Protein AF-A0A534WMH0-F1 (afdb_monomer)

Sequence (202 aa):
MPDTVLVVDDEEQIRNTLRGVLADEGFEVIEAADGRQALDLLQRTPPRLAIVDVWMPEVDGIELVARMREQAPGVPIIVISGHGTIETAVRVIRLGAFDFLEKPFQLESLLQVVDRALGAAASNTQATAAALAEVRSAILPPPRLVPERTIGRSVVVNGQGLHSGVRTGLILQPLPPGSGIVFGNISSGETVPALVDHVDST

Structure (mmCIF, N/CA/C/O backbone):
data_AF-A0A534WMH0-F1
#
_entry.id   AF-A0A534WMH0-F1
#
loop_
_atom_site.group_PDB
_atom_site.id
_atom_site.type_symbol
_atom_site.label_atom_id
_atom_site.label_alt_id
_atom_site.label_comp_id
_atom_site.label_asym_id
_atom_site.label_entity_id
_atom_site.label_seq_id
_atom_site.pdbx_PDB_ins_code
_atom_site.Cartn_x
_atom_site.Cartn_y
_atom_site.Cartn_z
_atom_site.occupancy
_atom_site.B_iso_or_equiv
_atom_site.auth_seq_id
_atom_site.auth_comp_id
_atom_site.auth_asym_id
_atom_site.auth_atom_id
_atom_site.pdbx_PDB_model_num
ATOM 1 N N . MET A 1 1 ? -9.701 -2.562 17.956 1.00 40.50 1 MET A N 1
ATOM 2 C CA . MET A 1 1 ? -8.990 -3.600 17.183 1.00 40.50 1 MET A CA 1
ATOM 3 C C . MET A 1 1 ? -7.588 -3.076 16.971 1.00 40.50 1 MET A C 1
ATOM 5 O O . MET A 1 1 ? -7.491 -1.865 16.805 1.00 40.50 1 MET A O 1
ATOM 9 N N . PRO A 1 2 ? -6.544 -3.905 17.077 1.00 51.53 2 PRO A N 1
ATOM 10 C CA . PRO A 1 2 ? -5.201 -3.462 16.729 1.00 51.53 2 PRO A CA 1
ATOM 11 C C . PRO A 1 2 ? -5.199 -2.945 15.286 1.00 51.53 2 PRO A C 1
ATOM 13 O O . PRO A 1 2 ? -5.915 -3.473 14.430 1.00 51.53 2 PRO A O 1
ATOM 16 N N . ASP A 1 3 ? -4.462 -1.868 15.041 1.00 80.62 3 ASP A N 1
ATOM 17 C CA . ASP A 1 3 ? -4.344 -1.287 13.711 1.00 80.62 3 ASP A CA 1
ATOM 18 C C . ASP A 1 3 ? -3.392 -2.172 12.896 1.00 80.62 3 ASP A C 1
ATOM 20 O O . ASP A 1 3 ? -2.173 -2.073 13.000 1.00 80.62 3 ASP A O 1
ATOM 24 N N . THR A 1 4 ? -3.957 -3.124 12.149 1.00 91.38 4 THR A N 1
ATOM 25 C CA . THR A 1 4 ? -3.165 -4.089 11.379 1.00 91.38 4 THR A CA 1
ATOM 26 C C . THR A 1 4 ? -2.667 -3.478 10.067 1.00 91.38 4 THR A C 1
ATOM 28 O O . THR A 1 4 ? -3.464 -2.939 9.294 1.00 91.38 4 THR A O 1
ATOM 31 N N . VAL A 1 5 ? -1.373 -3.613 9.781 1.00 94.50 5 VAL A N 1
ATOM 32 C CA . VAL A 1 5 ? -0.721 -3.205 8.529 1.00 94.50 5 VAL A CA 1
ATOM 33 C C . VAL A 1 5 ? -0.233 -4.443 7.780 1.00 94.50 5 VAL A C 1
ATOM 35 O O . VAL A 1 5 ? 0.438 -5.299 8.351 1.00 94.50 5 VAL A O 1
ATOM 38 N N . LEU A 1 6 ? -0.567 -4.540 6.494 1.00 95.50 6 LEU A N 1
ATOM 39 C CA . LEU A 1 6 ? -0.050 -5.578 5.603 1.00 95.50 6 LEU A CA 1
ATOM 40 C C . LEU A 1 6 ? 1.230 -5.090 4.927 1.00 95.50 6 LEU A C 1
ATOM 42 O O . LEU A 1 6 ? 1.210 -4.047 4.283 1.00 95.50 6 LEU A O 1
ATOM 46 N N . VAL A 1 7 ? 2.318 -5.848 5.035 1.00 95.44 7 VAL A N 1
ATOM 47 C CA . VAL A 1 7 ? 3.586 -5.580 4.342 1.00 95.44 7 VAL A CA 1
ATOM 48 C C . VAL A 1 7 ? 3.831 -6.677 3.311 1.00 95.44 7 VAL A C 1
ATOM 50 O O . VAL A 1 7 ? 3.884 -7.853 3.667 1.00 95.44 7 VAL A O 1
ATOM 53 N N . VAL A 1 8 ? 3.981 -6.289 2.045 1.00 94.06 8 VAL A N 1
ATOM 54 C CA . VAL A 1 8 ? 4.212 -7.184 0.906 1.00 94.06 8 VAL A CA 1
ATOM 55 C C . VAL A 1 8 ? 5.540 -6.830 0.250 1.00 94.06 8 VAL A C 1
ATOM 57 O O . VAL A 1 8 ? 5.665 -5.762 -0.343 1.00 94.06 8 VAL A O 1
ATOM 60 N N . ASP A 1 9 ? 6.521 -7.712 0.373 1.00 91.06 9 ASP A N 1
ATOM 61 C CA . ASP A 1 9 ? 7.873 -7.550 -0.177 1.00 91.06 9 ASP A CA 1
ATOM 62 C C . ASP A 1 9 ? 8.494 -8.953 -0.253 1.00 91.06 9 ASP A C 1
ATOM 64 O O . ASP A 1 9 ? 8.265 -9.749 0.660 1.00 91.06 9 ASP A O 1
ATOM 68 N N . ASP A 1 10 ? 9.226 -9.313 -1.305 1.00 89.56 10 ASP A N 1
ATOM 69 C CA . ASP A 1 10 ? 9.836 -10.645 -1.416 1.00 89.56 10 ASP A CA 1
ATOM 70 C C . ASP A 1 10 ? 11.076 -10.793 -0.517 1.00 89.56 10 ASP A C 1
ATOM 72 O O . ASP A 1 10 ? 11.382 -11.895 -0.041 1.00 89.56 10 ASP A O 1
ATOM 76 N N . GLU A 1 11 ? 11.718 -9.683 -0.149 1.00 89.50 11 GLU A N 1
ATOM 77 C CA . GLU A 1 11 ? 12.892 -9.660 0.712 1.00 89.50 11 GLU A CA 1
ATOM 78 C C . GLU A 1 11 ? 12.514 -9.752 2.202 1.00 89.50 11 GLU A C 1
ATOM 80 O O . GLU A 1 11 ? 12.028 -8.812 2.836 1.00 89.50 11 GLU A O 1
ATOM 85 N N . GLU A 1 12 ? 12.828 -10.890 2.829 1.00 91.75 12 GLU A N 1
ATOM 86 C CA . GLU A 1 12 ? 12.573 -11.125 4.261 1.00 91.75 12 GLU A CA 1
ATOM 87 C C . GLU A 1 12 ? 13.207 -10.059 5.172 1.00 91.75 12 GLU A C 1
ATOM 89 O O . GLU A 1 12 ? 12.643 -9.687 6.204 1.00 91.75 12 GLU A O 1
ATOM 94 N N . GLN A 1 13 ? 14.377 -9.538 4.798 1.00 90.25 13 GLN A N 1
ATOM 95 C CA . GLN A 1 13 ? 15.063 -8.500 5.567 1.00 90.25 13 GLN A CA 1
ATOM 96 C C . GLN A 1 13 ? 14.268 -7.188 5.597 1.00 90.25 13 GLN A C 1
ATOM 98 O O . GLN A 1 13 ? 14.184 -6.546 6.650 1.00 90.25 13 GLN A O 1
ATOM 103 N N . ILE A 1 14 ? 13.649 -6.813 4.472 1.00 88.12 14 ILE A N 1
ATOM 104 C CA . ILE A 1 14 ? 12.818 -5.612 4.379 1.00 88.12 14 ILE A CA 1
ATOM 105 C C . ILE A 1 14 ? 11.551 -5.799 5.207 1.00 88.12 14 ILE A C 1
ATOM 107 O O . ILE A 1 14 ? 11.254 -4.947 6.049 1.00 88.12 14 ILE A O 1
ATOM 111 N N . ARG A 1 15 ? 10.863 -6.940 5.068 1.00 92.56 15 ARG A N 1
ATOM 112 C CA . ARG A 1 15 ? 9.670 -7.242 5.877 1.00 92.56 15 ARG A CA 1
ATOM 113 C C . ARG A 1 15 ? 9.956 -7.194 7.377 1.00 92.56 15 ARG A C 1
ATOM 115 O O . ARG A 1 15 ? 9.225 -6.534 8.109 1.00 92.56 15 ARG A O 1
ATOM 122 N N . ASN A 1 16 ? 11.063 -7.789 7.826 1.00 92.38 16 ASN A N 1
ATOM 123 C CA . ASN A 1 16 ? 11.471 -7.754 9.234 1.00 92.38 16 ASN A CA 1
ATOM 124 C C . ASN A 1 16 ? 11.774 -6.337 9.736 1.00 92.38 16 ASN A C 1
ATOM 126 O O . ASN A 1 16 ? 11.410 -5.994 10.862 1.00 92.38 16 ASN A O 1
ATOM 130 N N . THR A 1 17 ? 12.422 -5.514 8.910 1.00 90.69 17 THR A N 1
ATOM 131 C CA . THR A 1 17 ? 12.728 -4.118 9.253 1.00 90.69 17 THR A CA 1
ATOM 132 C C . THR A 1 17 ? 11.445 -3.305 9.398 1.00 90.69 17 THR A C 1
ATOM 134 O O . THR A 1 17 ? 11.241 -2.645 10.415 1.00 90.69 17 THR A O 1
ATOM 137 N N . LEU A 1 18 ? 10.550 -3.401 8.412 1.00 91.38 18 LEU A N 1
ATOM 138 C CA . LEU A 1 18 ? 9.260 -2.718 8.430 1.00 91.38 18 LEU A CA 1
ATOM 139 C C . LEU A 1 18 ? 8.389 -3.189 9.594 1.00 91.38 18 LEU A C 1
ATOM 141 O O . LEU A 1 18 ? 7.790 -2.359 10.274 1.00 91.38 18 LEU A O 1
ATOM 145 N N . ARG A 1 19 ? 8.372 -4.496 9.880 1.00 94.06 19 ARG A N 1
ATOM 146 C CA . ARG A 1 19 ? 7.675 -5.050 11.042 1.00 94.06 19 ARG A CA 1
ATOM 147 C C . ARG A 1 19 ? 8.184 -4.458 12.346 1.00 94.06 19 ARG A C 1
ATOM 149 O O . ARG A 1 19 ? 7.361 -4.064 13.162 1.00 94.06 19 ARG A O 1
ATOM 156 N N . GLY A 1 20 ? 9.502 -4.415 12.548 1.00 91.25 20 GLY A N 1
ATOM 157 C CA . GLY A 1 20 ? 10.093 -3.873 13.772 1.00 91.25 20 GLY A CA 1
ATOM 158 C C . GLY A 1 20 ? 9.647 -2.436 14.018 1.00 91.25 20 GLY A C 1
ATOM 159 O O . GLY A 1 20 ? 9.115 -2.126 15.076 1.00 91.25 20 GLY A O 1
ATOM 160 N N . VAL A 1 21 ? 9.753 -1.595 12.991 1.00 90.56 21 VAL A N 1
ATOM 161 C CA . VAL A 1 21 ? 9.416 -0.176 13.120 1.00 90.56 21 VAL A CA 1
ATOM 162 C C . VAL A 1 21 ? 7.923 0.041 13.330 1.00 90.56 21 VAL A C 1
ATOM 164 O O . VAL A 1 21 ? 7.523 0.808 14.197 1.00 90.56 21 VAL A O 1
ATOM 167 N N . LEU A 1 22 ? 7.080 -0.612 12.534 1.00 90.75 22 LEU A N 1
ATOM 168 C CA . LEU A 1 22 ? 5.635 -0.447 12.662 1.00 90.75 22 LEU A CA 1
ATOM 169 C C . LEU A 1 22 ? 5.134 -0.994 14.008 1.00 90.75 22 LEU A C 1
ATOM 171 O O . LEU A 1 22 ? 4.220 -0.420 14.595 1.00 90.75 22 LEU A O 1
ATOM 175 N N . ALA A 1 23 ? 5.748 -2.060 14.526 1.00 91.56 23 ALA A N 1
ATOM 176 C CA . ALA A 1 23 ? 5.436 -2.583 15.852 1.00 91.56 23 ALA A CA 1
ATOM 177 C C . ALA A 1 23 ? 5.842 -1.617 16.976 1.00 91.56 23 ALA A C 1
ATOM 179 O O . ALA A 1 23 ? 5.089 -1.483 17.942 1.00 91.56 23 ALA A O 1
ATOM 180 N N . ASP A 1 24 ? 6.974 -0.917 16.843 1.00 89.62 24 ASP A N 1
ATOM 181 C CA . ASP A 1 24 ? 7.395 0.124 17.794 1.00 89.62 24 ASP A CA 1
ATOM 182 C C . ASP A 1 24 ? 6.387 1.291 17.850 1.00 89.62 24 ASP A C 1
ATOM 184 O O . ASP A 1 24 ? 6.162 1.868 18.914 1.00 89.62 24 ASP A O 1
ATOM 188 N N . GLU A 1 25 ? 5.701 1.569 16.736 1.00 86.62 25 GLU A N 1
ATOM 189 C CA . GLU A 1 25 ? 4.601 2.545 16.637 1.00 86.62 25 GLU A CA 1
ATOM 190 C C . GLU A 1 25 ? 3.227 1.978 17.063 1.00 86.62 25 GLU A C 1
ATOM 192 O O . GLU A 1 25 ? 2.210 2.670 17.012 1.00 86.62 25 GLU A O 1
ATOM 197 N N . GLY A 1 26 ? 3.172 0.720 17.515 1.00 89.56 26 GLY A N 1
ATOM 198 C CA . GLY A 1 26 ? 1.963 0.080 18.043 1.00 89.56 26 GLY A CA 1
ATOM 199 C C . GLY A 1 26 ? 1.064 -0.595 17.001 1.00 89.56 26 GLY A C 1
ATOM 200 O O . GLY A 1 26 ? -0.053 -0.999 17.341 1.00 89.56 26 GLY A O 1
ATOM 201 N N . PHE A 1 27 ? 1.526 -0.749 15.758 1.00 91.06 27 PHE A N 1
ATOM 202 C CA . PHE A 1 27 ? 0.807 -1.492 14.723 1.00 91.06 27 PHE A CA 1
ATOM 203 C C . PHE A 1 27 ? 1.053 -3.000 14.835 1.00 91.06 27 PHE A C 1
ATOM 205 O O . PHE A 1 27 ? 2.155 -3.461 15.130 1.00 91.06 27 PHE A O 1
ATOM 212 N N . GLU A 1 28 ? 0.032 -3.792 14.514 1.00 93.50 28 GLU A N 1
ATOM 213 C CA . GLU A 1 28 ? 0.231 -5.219 14.252 1.00 93.50 28 GLU A CA 1
ATOM 214 C C . GLU A 1 28 ? 0.586 -5.414 12.781 1.00 93.50 28 GLU A C 1
ATOM 216 O O . GLU A 1 28 ? -0.120 -4.926 11.903 1.00 93.50 28 GLU A O 1
ATOM 221 N N . VAL A 1 29 ? 1.657 -6.147 12.486 1.00 93.88 29 VAL A N 1
ATOM 222 C CA . VAL A 1 29 ? 2.089 -6.361 11.100 1.00 93.88 29 VAL A CA 1
ATOM 223 C C . VAL A 1 29 ? 1.798 -7.784 10.663 1.00 93.88 29 VAL A C 1
ATOM 225 O O . VAL A 1 29 ? 2.221 -8.745 11.305 1.00 93.88 29 VAL A O 1
ATOM 228 N N . ILE A 1 30 ? 1.095 -7.903 9.541 1.00 95.25 30 ILE A N 1
ATOM 229 C CA . ILE A 1 30 ? 0.972 -9.149 8.788 1.00 95.25 30 ILE A CA 1
ATOM 230 C C . ILE A 1 30 ? 1.865 -9.057 7.553 1.00 95.25 30 ILE A C 1
ATOM 232 O O . ILE A 1 30 ? 1.893 -8.042 6.861 1.00 95.25 30 ILE A O 1
ATOM 236 N N . GLU A 1 31 ? 2.622 -10.114 7.293 1.00 95.50 31 GLU A N 1
ATOM 237 C CA . GLU A 1 31 ? 3.628 -10.146 6.234 1.00 95.50 31 GLU A CA 1
ATOM 238 C C . GLU A 1 31 ? 3.186 -11.065 5.093 1.00 95.50 31 GLU A C 1
ATOM 240 O O . GLU A 1 31 ? 2.659 -12.156 5.331 1.00 95.50 31 GLU A O 1
ATOM 245 N N . ALA A 1 32 ? 3.450 -10.642 3.860 1.00 93.31 32 ALA A N 1
ATOM 246 C CA . ALA A 1 32 ? 3.322 -11.456 2.664 1.00 93.31 32 ALA A CA 1
ATOM 247 C C . ALA A 1 32 ? 4.626 -11.421 1.859 1.00 93.31 32 ALA A C 1
ATOM 249 O O . ALA A 1 32 ? 5.164 -10.349 1.596 1.00 93.31 32 ALA A O 1
ATOM 250 N N . ALA A 1 33 ? 5.120 -12.589 1.456 1.00 91.38 33 ALA A N 1
ATOM 251 C CA . ALA A 1 33 ? 6.304 -12.718 0.608 1.00 91.38 33 ALA A 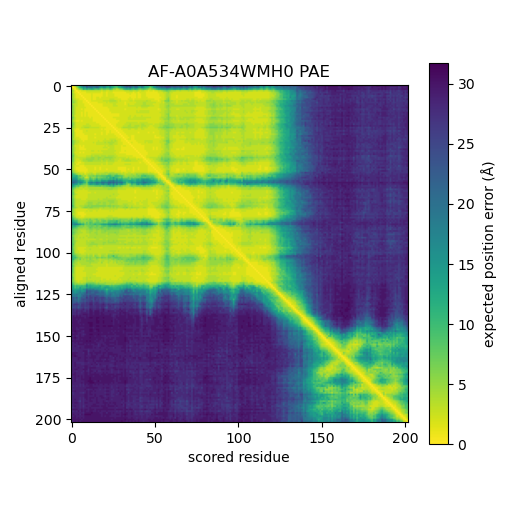CA 1
ATOM 252 C C . ALA A 1 33 ? 5.984 -12.581 -0.890 1.00 91.38 33 ALA A C 1
ATOM 254 O O . ALA A 1 33 ? 6.890 -12.432 -1.702 1.00 91.38 33 ALA A O 1
ATOM 255 N N . ASP A 1 34 ? 4.704 -12.654 -1.260 1.00 88.44 34 ASP A N 1
ATOM 256 C CA . ASP A 1 34 ? 4.253 -12.550 -2.641 1.00 88.44 34 ASP A CA 1
ATOM 257 C C . ASP A 1 34 ? 2.814 -12.015 -2.734 1.00 88.44 34 ASP A C 1
ATOM 259 O O . ASP A 1 34 ? 2.066 -11.933 -1.751 1.00 88.44 34 ASP A O 1
ATOM 263 N N . GLY A 1 35 ? 2.400 -11.661 -3.953 1.00 88.25 35 GLY A N 1
ATOM 264 C CA . GLY A 1 35 ? 1.073 -11.103 -4.198 1.00 88.25 35 GLY A CA 1
ATOM 265 C C . GLY A 1 35 ? -0.092 -12.075 -3.985 1.00 88.25 35 GLY A C 1
ATOM 266 O O . GLY A 1 35 ? -1.202 -11.624 -3.709 1.00 88.25 35 GLY A O 1
ATOM 267 N N . ARG A 1 36 ? 0.111 -13.396 -4.077 1.00 88.38 36 ARG A N 1
ATOM 268 C CA . ARG A 1 36 ? -0.958 -14.372 -3.792 1.00 88.38 36 ARG A CA 1
ATOM 269 C C . ARG A 1 36 ? -1.229 -14.422 -2.298 1.00 88.38 36 ARG A C 1
ATOM 271 O O . ARG A 1 36 ? -2.380 -14.287 -1.889 1.00 88.38 36 ARG A O 1
ATOM 278 N N . GLN A 1 37 ? -0.171 -14.527 -1.497 1.00 91.44 37 GLN A N 1
ATOM 279 C CA . GLN A 1 37 ? -0.268 -14.464 -0.045 1.00 91.44 37 GLN A CA 1
ATOM 280 C C . GLN A 1 37 ? -0.878 -13.131 0.406 1.00 91.44 37 GLN A C 1
ATOM 282 O O . GLN A 1 37 ? -1.725 -13.122 1.297 1.00 91.44 37 GLN A O 1
ATOM 287 N N . ALA A 1 38 ? -0.516 -12.019 -0.243 1.00 92.12 38 ALA A N 1
ATOM 288 C CA . ALA A 1 38 ? -1.093 -10.709 0.048 1.00 92.12 38 ALA A CA 1
ATOM 289 C C . ALA A 1 38 ? -2.612 -10.666 -0.180 1.00 92.12 38 ALA A C 1
ATOM 291 O O . ALA A 1 38 ? -3.341 -10.185 0.686 1.00 92.12 38 ALA A O 1
ATOM 292 N N . LEU A 1 39 ? -3.105 -11.190 -1.308 1.00 90.75 39 LEU A N 1
ATOM 293 C CA . LEU A 1 39 ? -4.542 -11.232 -1.611 1.00 90.75 39 LEU A CA 1
ATOM 294 C C . LEU A 1 39 ? -5.308 -12.165 -0.660 1.00 90.75 39 LEU A C 1
ATOM 296 O O . LEU A 1 39 ? -6.403 -11.822 -0.214 1.00 90.75 39 LEU A O 1
ATOM 300 N N . ASP A 1 40 ? -4.725 -13.309 -0.298 1.00 91.31 40 ASP A N 1
ATOM 301 C CA . ASP A 1 40 ? -5.325 -14.228 0.674 1.00 91.31 40 ASP A CA 1
ATOM 302 C C . ASP A 1 40 ? -5.432 -13.588 2.068 1.00 91.31 40 ASP A C 1
ATOM 304 O O . ASP A 1 40 ? -6.464 -13.702 2.738 1.00 91.31 40 ASP A O 1
ATOM 308 N N . LEU A 1 41 ? -4.378 -12.892 2.509 1.00 91.94 41 LEU A N 1
ATOM 309 C CA . LEU A 1 41 ? -4.360 -12.173 3.783 1.00 91.94 41 LEU A CA 1
ATOM 310 C C . LEU A 1 41 ? -5.324 -10.987 3.781 1.00 91.94 41 LEU A C 1
ATOM 312 O O . LEU A 1 41 ? -6.044 -10.810 4.761 1.00 91.94 41 LEU A O 1
ATOM 316 N N . LEU A 1 42 ? -5.404 -10.240 2.677 1.00 89.50 42 LEU A N 1
ATOM 317 C CA . LEU A 1 42 ? -6.332 -9.121 2.506 1.00 89.50 42 LEU A CA 1
ATOM 318 C C . LEU A 1 42 ? -7.792 -9.538 2.754 1.00 89.50 42 LEU A C 1
ATOM 320 O O . LEU A 1 42 ? -8.557 -8.774 3.340 1.00 89.50 42 LEU A O 1
ATOM 324 N N . GLN A 1 43 ? -8.176 -10.750 2.339 1.00 87.12 43 GLN A N 1
ATOM 325 C CA . GLN A 1 43 ? -9.533 -11.275 2.533 1.00 87.12 43 GLN A CA 1
ATOM 326 C C . GLN A 1 43 ? -9.765 -11.855 3.931 1.00 87.12 43 GLN A C 1
ATOM 328 O O . GLN A 1 43 ? -10.846 -11.693 4.497 1.00 87.12 43 GLN A O 1
ATOM 333 N N . ARG A 1 44 ? -8.776 -12.566 4.483 1.00 88.38 44 ARG A N 1
ATOM 334 C CA . ARG A 1 44 ? -8.901 -13.240 5.788 1.00 88.38 44 ARG A CA 1
ATOM 335 C C . ARG A 1 44 ? -8.817 -12.266 6.956 1.00 88.38 44 ARG A C 1
ATOM 337 O O . ARG A 1 44 ? -9.550 -12.417 7.931 1.00 88.38 44 ARG A O 1
ATOM 344 N N . THR A 1 45 ? -7.927 -11.289 6.837 1.00 86.94 45 THR A N 1
ATOM 345 C CA . THR A 1 45 ? -7.597 -10.318 7.875 1.00 86.94 45 THR A CA 1
ATOM 346 C C . THR A 1 45 ? -7.493 -8.941 7.216 1.00 86.94 45 THR A C 1
ATOM 348 O O . THR A 1 45 ? -6.388 -8.520 6.876 1.00 86.94 45 THR A O 1
ATOM 351 N N . PRO A 1 46 ? -8.623 -8.242 6.992 1.00 85.75 46 PRO A N 1
ATOM 352 C CA . PRO A 1 46 ? -8.623 -6.961 6.293 1.00 85.75 46 PRO A CA 1
ATOM 353 C C . PRO A 1 46 ? -7.780 -5.934 7.070 1.00 85.75 46 PRO A C 1
ATOM 355 O O . PRO A 1 46 ? -8.167 -5.545 8.177 1.00 85.75 46 PRO A O 1
ATOM 358 N N . PRO A 1 47 ? -6.628 -5.501 6.525 1.00 91.50 47 PRO A N 1
ATOM 359 C CA . PRO A 1 47 ? -5.742 -4.562 7.184 1.00 91.50 47 PRO A CA 1
ATOM 360 C C . PRO A 1 47 ? -6.291 -3.140 7.055 1.00 91.50 47 PRO A C 1
ATOM 362 O O . PRO A 1 47 ? -7.123 -2.835 6.198 1.00 91.50 47 PRO A O 1
ATOM 365 N N . ARG A 1 48 ? -5.783 -2.230 7.882 1.00 91.75 48 ARG A N 1
ATOM 366 C CA . ARG A 1 48 ? -6.080 -0.797 7.774 1.00 91.75 48 ARG A CA 1
ATOM 367 C C . ARG A 1 48 ? -5.262 -0.090 6.710 1.00 91.75 48 ARG A C 1
ATOM 369 O O . ARG A 1 48 ? -5.646 0.995 6.288 1.00 91.75 48 ARG A O 1
ATOM 376 N N . LEU A 1 49 ? -4.136 -0.678 6.329 1.00 93.62 49 LEU A N 1
ATOM 377 C CA . LEU A 1 49 ? -3.217 -0.153 5.337 1.00 93.62 49 LEU A CA 1
ATOM 378 C C . LEU A 1 49 ? -2.385 -1.300 4.763 1.00 93.62 49 LEU A C 1
ATOM 380 O O . LEU A 1 49 ? -2.056 -2.245 5.480 1.00 93.62 49 LEU A O 1
ATOM 384 N N . ALA A 1 50 ? -2.035 -1.201 3.485 1.00 94.56 50 ALA A N 1
ATOM 385 C CA . ALA A 1 50 ? -1.078 -2.093 2.849 1.00 94.56 50 ALA A CA 1
ATOM 386 C C . ALA A 1 50 ? 0.149 -1.320 2.358 1.00 94.56 50 ALA A C 1
ATOM 388 O O . ALA A 1 50 ? 0.015 -0.238 1.791 1.00 94.56 50 ALA A O 1
ATOM 389 N N . ILE A 1 51 ? 1.328 -1.898 2.552 1.00 94.62 51 ILE A N 1
ATOM 390 C CA . ILE A 1 51 ? 2.609 -1.457 2.008 1.00 94.62 51 ILE A CA 1
ATOM 391 C C . ILE A 1 51 ? 3.056 -2.527 1.017 1.00 94.62 51 ILE A C 1
ATOM 393 O O . ILE A 1 51 ? 3.148 -3.693 1.393 1.00 94.62 51 ILE A O 1
ATOM 397 N N . VAL A 1 52 ? 3.294 -2.152 -0.237 1.00 93.31 52 VAL A N 1
ATOM 398 C CA . VAL A 1 52 ? 3.532 -3.101 -1.336 1.00 93.31 52 VAL A CA 1
ATOM 399 C C . VAL A 1 52 ? 4.787 -2.729 -2.115 1.00 93.31 52 VAL A C 1
ATOM 401 O O . VAL A 1 52 ? 4.877 -1.601 -2.598 1.00 93.31 52 VAL A O 1
ATOM 404 N N . ASP A 1 53 ? 5.718 -3.669 -2.294 1.00 90.19 53 ASP A N 1
ATOM 405 C CA . ASP A 1 53 ? 6.811 -3.517 -3.260 1.00 90.19 53 ASP A CA 1
ATOM 406 C C . ASP A 1 53 ? 6.311 -3.691 -4.707 1.00 90.19 53 ASP A C 1
ATOM 408 O O . ASP A 1 53 ? 5.504 -4.572 -5.014 1.00 90.19 53 ASP A O 1
ATOM 412 N N . VAL A 1 54 ? 6.787 -2.843 -5.618 1.00 80.06 54 VAL A N 1
ATOM 413 C CA . VAL A 1 54 ? 6.558 -2.985 -7.064 1.00 80.06 54 VAL A CA 1
ATOM 414 C C . VAL A 1 54 ? 7.398 -4.105 -7.664 1.00 80.06 54 VAL A C 1
ATOM 416 O O . VAL A 1 54 ? 6.946 -4.779 -8.591 1.00 80.06 54 VAL A O 1
ATOM 419 N N . TRP A 1 55 ? 8.629 -4.269 -7.185 1.00 75.81 55 TRP A N 1
ATOM 420 C CA . TRP A 1 55 ? 9.618 -5.144 -7.801 1.00 75.81 55 TRP A CA 1
ATOM 421 C C . TRP A 1 55 ? 9.669 -6.487 -7.077 1.00 75.81 55 TRP A C 1
ATOM 423 O O . TRP A 1 55 ? 10.510 -6.694 -6.219 1.00 75.81 55 TRP A O 1
ATOM 433 N N . MET A 1 56 ? 8.780 -7.409 -7.457 1.00 76.56 56 MET A N 1
ATOM 434 C CA . MET A 1 56 ? 8.801 -8.796 -6.984 1.00 76.56 56 MET A CA 1
ATOM 435 C C . MET A 1 56 ? 8.993 -9.769 -8.165 1.00 76.56 56 MET A C 1
ATOM 437 O O . MET A 1 56 ? 8.394 -9.572 -9.226 1.00 76.56 56 MET A O 1
ATOM 441 N N . PRO A 1 57 ? 9.782 -10.848 -8.011 1.00 57.09 57 PRO A N 1
ATOM 442 C CA . PRO A 1 57 ? 10.188 -11.739 -9.105 1.00 57.09 57 PRO A CA 1
ATOM 443 C C . PRO A 1 57 ? 9.064 -12.602 -9.716 1.00 57.09 57 PRO A C 1
ATOM 445 O O . PRO A 1 57 ? 9.294 -13.250 -10.736 1.00 57.09 57 PRO A O 1
ATOM 448 N N . GLU A 1 58 ? 7.849 -12.599 -9.154 1.00 53.62 58 GLU A N 1
ATOM 449 C CA . GLU A 1 58 ? 6.734 -13.451 -9.615 1.00 53.62 58 GLU A CA 1
ATOM 450 C C . GLU A 1 58 ? 5.401 -12.722 -9.856 1.00 53.62 58 GLU A C 1
ATOM 452 O O . GLU A 1 58 ? 4.545 -13.229 -10.586 1.00 53.62 58 GLU A O 1
ATOM 457 N N . VAL A 1 59 ? 5.201 -11.543 -9.261 1.00 58.78 59 VAL A N 1
ATOM 458 C CA . VAL A 1 59 ? 3.961 -10.762 -9.370 1.00 58.78 59 VAL A CA 1
ATOM 459 C C . VAL A 1 59 ? 4.328 -9.315 -9.659 1.00 58.78 59 VAL A C 1
ATOM 461 O O . VAL A 1 59 ? 5.074 -8.712 -8.895 1.00 58.78 59 VAL A O 1
ATOM 464 N N . ASP A 1 60 ? 3.774 -8.746 -10.733 1.00 74.44 60 ASP A N 1
ATOM 465 C CA . ASP A 1 60 ? 3.881 -7.308 -10.985 1.00 74.44 60 ASP A CA 1
ATOM 466 C C . ASP A 1 60 ? 3.154 -6.583 -9.841 1.00 74.44 60 ASP A C 1
ATOM 468 O O . ASP A 1 60 ? 1.924 -6.645 -9.742 1.00 74.44 60 ASP A O 1
ATOM 472 N N . GLY A 1 61 ? 3.897 -5.919 -8.947 1.00 75.25 61 GLY A N 1
ATOM 473 C CA . GLY A 1 61 ? 3.312 -5.204 -7.809 1.00 75.25 61 GLY A CA 1
ATOM 474 C C . GLY A 1 61 ? 2.288 -4.150 -8.248 1.00 75.25 61 GLY A C 1
ATOM 475 O O . GLY A 1 61 ? 1.361 -3.830 -7.508 1.00 75.25 61 GLY A O 1
ATOM 476 N N . ILE A 1 62 ? 2.362 -3.688 -9.499 1.00 81.38 62 ILE A N 1
ATOM 477 C CA . ILE A 1 62 ? 1.368 -2.799 -10.106 1.00 81.38 62 ILE A CA 1
ATOM 478 C C . ILE A 1 62 ? 0.034 -3.524 -10.349 1.00 81.38 62 ILE A C 1
ATOM 480 O O . ILE A 1 62 ? -1.035 -2.963 -10.098 1.00 81.38 62 ILE A O 1
ATOM 484 N N . GLU A 1 63 ? 0.071 -4.773 -10.818 1.00 85.75 63 GLU A N 1
ATOM 485 C CA . GLU A 1 63 ? -1.127 -5.606 -10.969 1.00 85.75 63 GLU A CA 1
ATOM 486 C C . GLU A 1 63 ? -1.727 -5.959 -9.604 1.00 85.75 63 GLU A C 1
ATOM 488 O O . GLU A 1 63 ? -2.951 -5.950 -9.440 1.00 85.75 63 GLU A O 1
ATOM 493 N N . LEU A 1 64 ? -0.877 -6.209 -8.604 1.00 89.12 64 LEU A N 1
ATOM 494 C CA . LEU A 1 64 ? -1.323 -6.439 -7.235 1.00 89.12 64 LEU A CA 1
ATOM 495 C C . LEU A 1 64 ? -2.113 -5.237 -6.700 1.00 89.12 64 LEU A C 1
ATOM 497 O O . LEU A 1 64 ? -3.222 -5.429 -6.207 1.00 89.12 64 LEU A O 1
ATOM 501 N N . VAL A 1 65 ? -1.611 -4.008 -6.871 1.00 89.62 65 VAL A N 1
ATOM 502 C CA . VAL A 1 65 ? -2.328 -2.782 -6.468 1.00 89.62 65 VAL A CA 1
ATOM 503 C C . VAL A 1 65 ? -3.718 -2.715 -7.106 1.00 89.62 65 VAL A C 1
ATOM 505 O O . VAL A 1 65 ? -4.694 -2.452 -6.404 1.00 89.62 65 VAL A O 1
ATOM 508 N N . ALA A 1 66 ? -3.834 -3.003 -8.407 1.00 88.62 66 ALA A N 1
ATOM 509 C CA . ALA A 1 66 ? -5.124 -3.000 -9.101 1.00 88.62 66 ALA A CA 1
ATOM 510 C C . ALA A 1 66 ? -6.109 -4.016 -8.492 1.00 88.62 66 ALA A C 1
ATOM 512 O O . ALA A 1 66 ? -7.242 -3.667 -8.162 1.00 88.62 66 ALA A O 1
ATOM 513 N N . ARG A 1 67 ? -5.659 -5.254 -8.252 1.00 89.44 67 ARG A N 1
ATOM 514 C CA . ARG A 1 67 ? -6.493 -6.306 -7.642 1.00 89.44 67 ARG A CA 1
ATOM 515 C C . ARG A 1 67 ? -6.880 -5.987 -6.199 1.00 89.44 67 ARG A C 1
ATOM 517 O O . ARG A 1 67 ? -8.025 -6.200 -5.809 1.00 89.44 67 ARG A O 1
ATOM 524 N N . MET A 1 68 ? -5.950 -5.461 -5.402 1.00 89.94 68 MET A N 1
ATOM 525 C CA . MET A 1 68 ? -6.231 -5.039 -4.027 1.00 89.94 68 MET A CA 1
ATOM 526 C C . MET A 1 68 ? -7.249 -3.897 -4.001 1.00 89.94 68 MET A C 1
ATOM 528 O O . MET A 1 68 ? -8.134 -3.889 -3.149 1.00 89.94 68 MET A O 1
ATOM 532 N N . ARG A 1 69 ? -7.181 -2.969 -4.966 1.00 87.00 69 ARG A N 1
ATOM 533 C CA . ARG A 1 69 ? -8.140 -1.867 -5.093 1.00 87.00 69 ARG A CA 1
ATOM 534 C C . ARG A 1 69 ? -9.552 -2.349 -5.420 1.00 87.00 69 ARG A C 1
ATOM 536 O O . ARG A 1 69 ? -10.510 -1.797 -4.885 1.00 87.00 69 ARG A O 1
ATOM 543 N N . GLU A 1 70 ? -9.682 -3.368 -6.265 1.00 86.69 70 GLU A N 1
ATOM 544 C CA . GLU A 1 70 ? -10.969 -3.996 -6.587 1.00 86.69 70 GLU A CA 1
ATOM 545 C C . GLU A 1 70 ? -11.557 -4.758 -5.391 1.00 86.69 70 GLU A C 1
ATOM 547 O O . GLU A 1 70 ? -12.753 -4.653 -5.121 1.00 86.69 70 GLU A O 1
ATOM 552 N N . GLN A 1 71 ? -10.727 -5.502 -4.652 1.00 85.69 71 GLN A N 1
ATOM 553 C CA . GLN A 1 71 ? -11.180 -6.333 -3.528 1.00 85.69 71 GLN A CA 1
ATOM 554 C C . GLN A 1 71 ? -11.428 -5.534 -2.242 1.00 85.69 71 GLN A C 1
ATOM 556 O O . GLN A 1 71 ? -12.317 -5.879 -1.464 1.00 85.69 71 GLN A O 1
ATOM 561 N N . ALA A 1 72 ? -10.655 -4.473 -2.010 1.00 84.62 72 ALA A N 1
ATOM 562 C CA . ALA A 1 72 ? -10.675 -3.691 -0.780 1.00 84.62 72 ALA A CA 1
ATOM 563 C C . ALA A 1 72 ? -10.513 -2.179 -1.062 1.00 84.62 72 ALA A C 1
ATOM 565 O O . ALA A 1 72 ? -9.521 -1.567 -0.661 1.00 84.62 72 ALA A O 1
ATOM 566 N N . PRO A 1 73 ? -11.501 -1.519 -1.699 1.00 82.38 73 PRO A N 1
ATOM 567 C CA . PRO A 1 73 ? -11.402 -0.108 -2.102 1.00 82.38 73 PRO A CA 1
ATOM 568 C C . PRO A 1 73 ? -11.258 0.880 -0.929 1.00 82.38 73 PRO A C 1
ATOM 570 O O . PRO A 1 73 ? -10.854 2.028 -1.129 1.00 82.38 73 PRO A O 1
ATOM 573 N N . GLY A 1 74 ? -11.591 0.454 0.292 1.00 82.44 74 GLY A N 1
ATOM 574 C CA . GLY A 1 74 ? -11.423 1.245 1.512 1.00 82.44 74 GLY A CA 1
ATOM 575 C C . GLY A 1 74 ? -10.023 1.182 2.128 1.00 82.44 74 GLY A C 1
ATOM 576 O O . GLY A 1 74 ? -9.729 1.991 3.003 1.00 82.44 74 GLY A O 1
ATOM 577 N N . VAL A 1 75 ? -9.165 0.254 1.689 1.00 88.69 75 VAL A N 1
ATOM 578 C CA . VAL A 1 75 ? -7.816 0.083 2.242 1.00 88.69 75 VAL A CA 1
ATOM 579 C C . VAL A 1 75 ? -6.838 0.973 1.465 1.00 88.69 75 VAL A C 1
ATOM 581 O O . VAL A 1 75 ? -6.694 0.796 0.253 1.00 88.69 75 VAL A O 1
ATOM 584 N N . PRO A 1 76 ? -6.175 1.951 2.108 1.00 90.69 76 PRO A N 1
ATOM 585 C CA . PRO A 1 76 ? -5.104 2.710 1.479 1.00 90.69 76 PRO A CA 1
ATOM 586 C C . PRO A 1 76 ? -3.893 1.811 1.202 1.00 90.69 76 PRO A C 1
ATOM 588 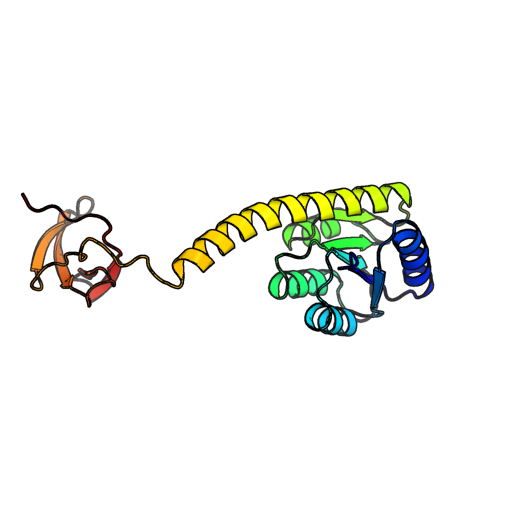O O . PRO A 1 76 ? -3.500 0.995 2.039 1.00 90.69 76 PRO A O 1
ATOM 591 N N . ILE A 1 77 ? -3.293 1.986 0.024 1.00 93.19 77 ILE A N 1
ATOM 592 C CA . ILE A 1 77 ? -2.138 1.207 -0.435 1.00 93.19 77 ILE A CA 1
ATOM 593 C C . ILE A 1 77 ? -0.963 2.161 -0.646 1.00 93.19 77 ILE A C 1
ATOM 595 O O . ILE A 1 77 ? -1.044 3.053 -1.487 1.00 93.19 77 ILE A O 1
ATOM 599 N N . ILE A 1 78 ? 0.115 1.987 0.109 1.00 93.00 78 ILE A N 1
ATOM 600 C CA . ILE A 1 78 ? 1.392 2.670 -0.103 1.00 93.00 78 ILE A CA 1
ATOM 601 C C . ILE A 1 78 ? 2.270 1.751 -0.936 1.00 93.00 78 ILE A C 1
ATOM 603 O O . ILE A 1 78 ? 2.445 0.579 -0.609 1.00 93.00 78 ILE A O 1
ATOM 607 N N . VAL A 1 79 ? 2.840 2.288 -2.004 1.00 91.19 79 VAL A N 1
ATOM 608 C CA . VAL A 1 79 ? 3.752 1.543 -2.861 1.00 91.19 79 VAL A CA 1
ATOM 609 C C . VAL A 1 79 ? 5.189 1.922 -2.539 1.00 91.19 79 VAL A C 1
ATOM 611 O O . VAL A 1 79 ? 5.494 3.100 -2.381 1.00 91.19 79 VAL A O 1
ATOM 614 N N . ILE A 1 80 ? 6.074 0.935 -2.466 1.00 88.62 80 ILE A N 1
ATOM 615 C CA . ILE A 1 80 ? 7.511 1.108 -2.274 1.00 88.62 80 ILE A CA 1
ATOM 616 C C . ILE A 1 80 ? 8.239 0.518 -3.490 1.00 88.62 80 ILE A C 1
ATOM 618 O O . ILE A 1 80 ? 7.790 -0.472 -4.051 1.00 88.62 80 ILE A O 1
ATOM 622 N N . SER A 1 81 ? 9.338 1.121 -3.951 1.00 81.50 81 SER A N 1
ATOM 623 C CA . SER A 1 81 ? 10.128 0.554 -5.057 1.00 81.50 81 SER A CA 1
ATOM 624 C C . SER A 1 81 ? 11.580 1.016 -5.040 1.00 81.50 81 SER A C 1
ATOM 626 O O . SER A 1 81 ? 11.836 2.214 -4.961 1.00 81.50 81 SER A O 1
ATOM 628 N N . GLY A 1 82 ? 12.536 0.096 -5.211 1.00 76.94 82 GLY A N 1
ATOM 629 C CA . GLY A 1 82 ? 13.964 0.426 -5.392 1.00 76.94 82 GLY A CA 1
ATOM 630 C C . GLY A 1 82 ? 14.389 0.782 -6.814 1.00 76.94 82 GLY A C 1
ATOM 631 O O . GLY A 1 82 ? 15.489 1.282 -7.021 1.00 76.94 82 GLY A O 1
ATOM 632 N N . HIS A 1 83 ? 13.502 0.589 -7.789 1.00 71.44 83 HIS A N 1
ATOM 633 C CA . HIS A 1 83 ? 13.690 1.016 -9.178 1.00 71.44 83 HIS A CA 1
ATOM 634 C C . HIS A 1 83 ? 12.566 1.965 -9.599 1.00 71.44 83 HIS A C 1
ATOM 636 O O . HIS A 1 83 ? 11.908 1.782 -10.626 1.00 71.44 83 HIS A O 1
ATOM 642 N N . GLY A 1 84 ? 12.288 2.954 -8.746 1.00 66.19 84 GLY A N 1
ATOM 643 C CA . GLY A 1 84 ? 11.265 3.952 -9.011 1.00 66.19 84 GLY A CA 1
ATOM 644 C C . GLY A 1 84 ? 11.58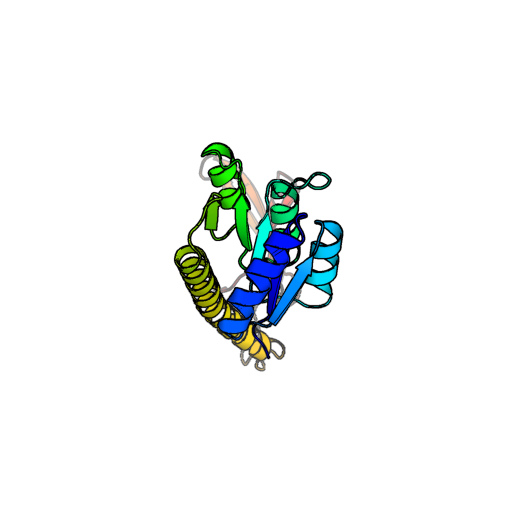2 4.749 -10.271 1.00 66.19 84 GLY A C 1
ATOM 645 O O . GLY A 1 84 ? 12.627 5.376 -10.385 1.00 66.19 84 GLY A O 1
ATOM 646 N N . THR A 1 85 ? 10.662 4.748 -11.231 1.00 71.00 85 THR A N 1
ATOM 647 C CA . THR A 1 85 ? 10.648 5.758 -12.292 1.00 71.00 85 THR A CA 1
ATOM 648 C C . THR A 1 85 ? 9.432 6.648 -12.097 1.00 71.00 85 THR A C 1
ATOM 650 O O . THR A 1 85 ? 8.427 6.225 -11.519 1.00 71.00 85 THR A O 1
ATOM 653 N N . ILE A 1 86 ? 9.491 7.872 -12.625 1.00 74.25 86 ILE A N 1
ATOM 654 C CA . ILE A 1 86 ? 8.332 8.776 -12.645 1.00 74.25 86 ILE A CA 1
ATOM 655 C C . ILE A 1 86 ? 7.129 8.084 -13.310 1.00 74.25 86 ILE A C 1
ATOM 657 O O . ILE A 1 86 ? 6.000 8.231 -12.851 1.00 74.25 86 ILE A O 1
ATOM 661 N N . GLU A 1 87 ? 7.362 7.289 -14.357 1.00 75.38 87 GLU A N 1
ATOM 662 C CA . GLU A 1 87 ? 6.311 6.541 -15.050 1.00 75.38 87 GLU A CA 1
ATOM 663 C C . GLU A 1 87 ? 5.653 5.494 -14.142 1.00 75.38 87 GLU A C 1
ATOM 665 O O . GLU A 1 87 ? 4.423 5.446 -14.050 1.00 75.38 87 GLU A O 1
ATOM 670 N N . THR A 1 88 ? 6.456 4.708 -13.421 1.00 75.06 88 THR A N 1
ATOM 671 C CA . THR A 1 88 ? 5.969 3.714 -12.454 1.00 75.06 88 THR A CA 1
ATOM 672 C C . THR A 1 88 ? 5.143 4.376 -11.355 1.00 75.06 88 THR A C 1
ATOM 674 O O . THR A 1 88 ? 4.023 3.939 -11.091 1.00 75.06 88 THR A O 1
ATOM 677 N N . ALA A 1 89 ? 5.653 5.463 -10.766 1.00 77.38 89 ALA A N 1
ATOM 678 C CA . ALA A 1 89 ? 4.959 6.216 -9.725 1.00 77.38 89 ALA A CA 1
ATOM 679 C C . ALA A 1 89 ? 3.603 6.745 -10.225 1.00 77.38 89 ALA A C 1
ATOM 681 O O . ALA A 1 89 ? 2.567 6.535 -9.597 1.00 77.38 89 ALA A O 1
ATOM 682 N N . VAL A 1 90 ? 3.571 7.356 -11.414 1.00 81.44 90 VAL A N 1
ATOM 683 C CA . VAL A 1 90 ? 2.324 7.840 -12.026 1.00 81.44 90 VAL A CA 1
ATOM 684 C C . VAL A 1 90 ? 1.343 6.693 -12.277 1.00 81.44 90 VAL A C 1
ATOM 686 O O . VAL A 1 90 ? 0.140 6.856 -12.057 1.00 81.44 90 VAL A O 1
ATOM 689 N N . ARG A 1 91 ? 1.827 5.530 -12.729 1.00 82.12 91 ARG A N 1
ATOM 690 C CA . ARG A 1 91 ? 0.981 4.365 -13.010 1.00 82.12 91 ARG A CA 1
ATOM 691 C C . ARG A 1 91 ? 0.315 3.833 -11.741 1.00 82.12 91 ARG A C 1
ATOM 693 O O . ARG A 1 91 ? -0.897 3.635 -11.760 1.00 82.12 91 ARG A O 1
ATOM 700 N N . VAL A 1 92 ? 1.055 3.651 -10.647 1.00 83.31 92 VAL A N 1
ATOM 701 C CA . VAL A 1 92 ? 0.478 3.116 -9.398 1.00 83.31 92 VAL A CA 1
ATOM 702 C C . VAL A 1 92 ? -0.491 4.093 -8.735 1.00 83.31 92 VAL A C 1
ATOM 704 O O . VAL A 1 92 ? -1.557 3.677 -8.282 1.00 83.31 92 VAL A O 1
ATOM 707 N N . ILE A 1 93 ? -0.201 5.397 -8.774 1.00 85.06 93 ILE A N 1
ATOM 708 C CA . ILE A 1 93 ? -1.118 6.427 -8.265 1.00 85.06 93 ILE A CA 1
ATOM 709 C C . ILE A 1 93 ? -2.431 6.425 -9.061 1.00 85.06 93 ILE A C 1
ATOM 711 O O . ILE A 1 93 ? -3.513 6.459 -8.477 1.00 85.06 93 ILE A O 1
ATOM 715 N N . ARG A 1 94 ? -2.373 6.301 -10.395 1.00 81.06 94 ARG A N 1
ATOM 716 C CA . ARG A 1 94 ? -3.581 6.199 -11.240 1.00 81.06 94 ARG A CA 1
ATOM 717 C C . ARG A 1 94 ? -4.425 4.959 -10.953 1.00 81.06 94 ARG A C 1
ATOM 719 O O . ARG A 1 94 ? -5.635 5.005 -11.155 1.00 81.06 94 ARG A O 1
ATOM 726 N N . LEU A 1 95 ? -3.807 3.874 -10.494 1.00 82.69 95 LEU A N 1
ATOM 727 C CA . LEU A 1 95 ? -4.500 2.643 -10.101 1.00 82.69 95 LEU A CA 1
ATOM 728 C C . LEU A 1 95 ? -5.115 2.721 -8.696 1.00 82.69 95 LEU A C 1
ATOM 730 O O . LEU A 1 95 ? -5.812 1.798 -8.282 1.00 82.69 95 LEU A O 1
ATOM 734 N N . GLY A 1 96 ? -4.913 3.832 -7.983 1.00 81.38 96 GLY A N 1
ATOM 735 C CA . GLY A 1 96 ? -5.508 4.073 -6.674 1.00 81.38 96 GLY A CA 1
ATOM 736 C C . GLY A 1 96 ? -4.588 3.763 -5.497 1.00 81.38 96 GLY A C 1
ATO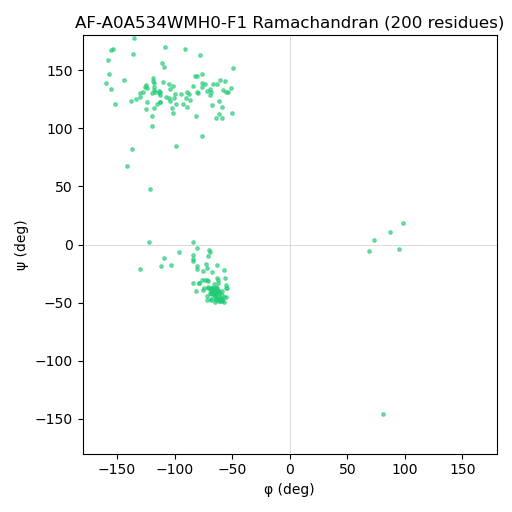M 737 O O . GLY A 1 96 ? -5.093 3.619 -4.382 1.00 81.38 96 GLY A O 1
ATOM 738 N N . ALA A 1 97 ? -3.270 3.677 -5.717 1.00 87.62 97 ALA A N 1
ATOM 739 C CA . ALA A 1 97 ? -2.318 3.795 -4.618 1.00 87.62 97 ALA A CA 1
ATOM 740 C C . ALA A 1 97 ? -2.470 5.169 -3.946 1.00 87.62 97 ALA A C 1
ATOM 742 O O . ALA A 1 97 ? -2.703 6.182 -4.608 1.00 87.62 97 ALA A O 1
ATOM 743 N N . PHE A 1 98 ? -2.347 5.186 -2.624 1.00 88.12 98 PHE A N 1
ATOM 744 C CA . PHE A 1 98 ? -2.392 6.399 -1.822 1.00 88.12 98 PHE A CA 1
ATOM 745 C C . PHE A 1 98 ? -1.125 7.236 -2.012 1.00 88.12 98 PHE A C 1
ATOM 747 O O . PHE A 1 98 ? -1.211 8.450 -2.171 1.00 88.12 98 PHE A O 1
ATOM 754 N N . ASP A 1 99 ? 0.039 6.583 -2.009 1.00 89.62 99 ASP A N 1
ATOM 755 C CA . ASP A 1 99 ? 1.333 7.239 -2.182 1.00 89.62 99 ASP A CA 1
ATOM 756 C C . ASP A 1 99 ? 2.378 6.263 -2.743 1.00 89.62 99 ASP A C 1
ATOM 758 O O . ASP A 1 99 ? 2.164 5.045 -2.766 1.00 89.62 99 ASP A O 1
ATOM 762 N N . PHE A 1 100 ? 3.512 6.808 -3.177 1.00 87.69 100 PHE A N 1
ATOM 763 C CA . PHE A 1 100 ? 4.658 6.068 -3.692 1.00 87.69 100 PHE A CA 1
ATOM 764 C C . PHE A 1 100 ? 5.950 6.528 -3.006 1.00 87.69 100 PHE A C 1
ATOM 766 O O . PHE A 1 100 ? 6.250 7.721 -2.971 1.00 87.69 100 PHE A O 1
ATOM 773 N N . LEU A 1 101 ? 6.744 5.576 -2.515 1.00 86.38 101 LEU A N 1
ATOM 774 C CA . LEU A 1 101 ? 8.049 5.809 -1.905 1.00 86.38 101 LEU A CA 1
ATOM 775 C C . LEU A 1 101 ? 9.153 5.085 -2.675 1.00 86.38 101 LEU A C 1
ATOM 777 O O . LEU A 1 101 ? 9.083 3.888 -2.947 1.00 86.38 101 LEU A O 1
ATOM 781 N N . GLU A 1 102 ? 10.214 5.816 -2.988 1.00 84.12 102 GLU A N 1
ATOM 782 C CA . GLU A 1 102 ? 11.398 5.264 -3.638 1.00 84.12 102 GLU A CA 1
ATOM 783 C C . GLU A 1 102 ? 12.398 4.756 -2.584 1.00 84.12 102 GLU A C 1
ATOM 785 O O . GLU A 1 102 ? 12.703 5.467 -1.625 1.00 84.12 102 GLU A O 1
ATOM 790 N N . LYS A 1 103 ? 12.917 3.527 -2.737 1.00 81.69 103 LYS A N 1
ATOM 791 C CA . LYS A 1 103 ? 14.065 3.044 -1.949 1.00 81.69 103 LYS A CA 1
ATOM 792 C C . LYS A 1 103 ? 15.342 3.697 -2.524 1.00 81.69 103 LYS A C 1
ATOM 794 O O . LYS A 1 103 ? 15.519 3.675 -3.739 1.00 81.69 103 LYS A O 1
ATOM 799 N N . PRO A 1 104 ? 16.267 4.211 -1.691 1.00 81.69 104 PRO A N 1
ATOM 800 C CA . PRO A 1 104 ? 16.229 4.206 -0.231 1.00 81.69 104 PRO A CA 1
ATOM 801 C C . PRO A 1 104 ? 15.340 5.327 0.331 1.00 81.69 104 PRO A C 1
ATOM 803 O O . PRO A 1 104 ? 15.507 6.495 -0.013 1.00 81.69 104 PRO A O 1
ATOM 806 N N . PHE A 1 105 ? 14.452 4.978 1.265 1.00 79.56 105 PHE A N 1
ATOM 807 C CA . PHE A 1 105 ? 13.619 5.933 1.999 1.00 79.56 105 PHE A CA 1
ATOM 808 C C . PHE A 1 105 ? 14.067 6.037 3.459 1.00 79.56 105 PHE A C 1
ATOM 810 O O . PHE A 1 105 ? 14.619 5.097 4.033 1.00 79.56 105 PHE A O 1
ATOM 817 N N . GLN A 1 106 ? 13.811 7.191 4.071 1.00 83.62 106 GLN A N 1
ATOM 818 C CA . GLN A 1 106 ? 13.980 7.369 5.510 1.00 83.62 106 GLN A CA 1
ATOM 819 C C . GLN A 1 106 ? 12.775 6.803 6.248 1.00 83.62 106 GLN A C 1
ATOM 821 O O . GLN A 1 106 ? 11.636 6.907 5.786 1.00 83.62 106 GLN A O 1
ATOM 826 N N . LEU A 1 107 ? 13.023 6.243 7.424 1.00 84.62 107 LEU A N 1
ATOM 827 C CA . LEU A 1 107 ? 11.974 5.617 8.204 1.00 84.62 107 LEU A CA 1
ATOM 828 C C . LEU A 1 107 ? 10.913 6.621 8.663 1.00 84.62 107 LEU A C 1
ATOM 830 O O . LEU A 1 107 ? 9.722 6.327 8.588 1.00 84.62 107 LEU A O 1
ATOM 834 N N . GLU A 1 108 ? 11.326 7.838 9.036 1.00 83.31 108 GLU A N 1
ATOM 835 C CA . GLU A 1 108 ? 10.377 8.892 9.397 1.00 83.31 108 GLU A CA 1
ATOM 836 C C . GLU A 1 108 ? 9.472 9.266 8.216 1.00 83.31 108 GLU A C 1
ATOM 838 O O . GLU A 1 108 ? 8.300 9.584 8.411 1.00 83.31 108 GLU A O 1
ATOM 843 N N . SER A 1 109 ? 9.986 9.194 6.982 1.00 83.94 109 SER A N 1
ATOM 844 C CA . SER A 1 109 ? 9.189 9.469 5.780 1.00 83.94 109 SER A CA 1
ATOM 845 C C . SER A 1 109 ? 8.110 8.408 5.572 1.00 83.94 109 SER A C 1
ATOM 847 O O . SER A 1 109 ? 6.972 8.755 5.267 1.00 83.94 109 SER A O 1
ATOM 849 N N . LEU A 1 110 ? 8.429 7.128 5.791 1.00 87.75 110 LEU A N 1
ATOM 850 C CA . LEU A 1 110 ? 7.435 6.056 5.732 1.00 87.75 110 LEU A CA 1
ATOM 851 C C . LEU A 1 110 ? 6.328 6.272 6.771 1.00 87.75 110 LEU A C 1
ATOM 853 O O . LEU A 1 110 ? 5.151 6.224 6.423 1.00 87.75 110 LEU A O 1
ATOM 857 N N . LEU A 1 111 ? 6.699 6.550 8.023 1.00 88.31 111 LEU A N 1
ATOM 858 C CA . LEU A 1 111 ? 5.738 6.753 9.109 1.00 88.31 111 LEU A CA 1
ATOM 859 C C . LEU A 1 111 ? 4.817 7.951 8.853 1.00 88.31 111 LEU A C 1
ATOM 861 O O . LEU A 1 111 ? 3.611 7.849 9.064 1.00 88.31 111 LEU A O 1
ATOM 865 N N . GLN A 1 112 ? 5.345 9.051 8.308 1.00 88.50 112 GLN A N 1
ATOM 866 C CA . GLN A 1 112 ? 4.520 10.190 7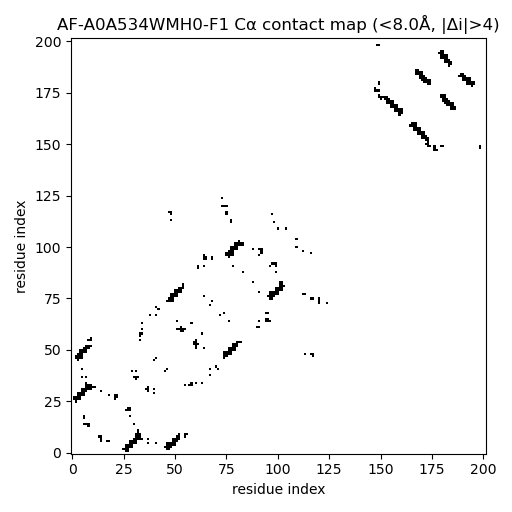.893 1.00 88.50 112 GLN A CA 1
ATOM 867 C C . GLN A 1 112 ? 3.501 9.802 6.819 1.00 88.50 112 GLN A C 1
ATOM 869 O O . GLN A 1 112 ? 2.352 10.237 6.862 1.00 88.50 112 GLN A O 1
ATOM 874 N N . VAL A 1 113 ? 3.896 8.986 5.842 1.00 88.56 113 VAL A N 1
ATOM 875 C CA . VAL A 1 113 ? 2.980 8.541 4.784 1.00 88.56 113 VAL A CA 1
ATOM 876 C C . VAL A 1 113 ? 1.914 7.608 5.359 1.00 88.56 113 VAL A C 1
ATOM 878 O O . VAL A 1 113 ? 0.741 7.755 5.014 1.00 88.56 113 VAL A O 1
ATOM 881 N N . VAL A 1 114 ? 2.296 6.705 6.266 1.00 89.62 114 VAL A N 1
ATOM 882 C CA . VAL A 1 114 ? 1.374 5.805 6.977 1.00 89.62 114 VAL A CA 1
ATOM 883 C C . VAL A 1 114 ? 0.346 6.601 7.784 1.00 89.62 114 VAL A C 1
ATOM 885 O O . VAL A 1 114 ? -0.851 6.350 7.643 1.00 89.62 114 VAL A O 1
ATOM 888 N N . ASP A 1 115 ? 0.773 7.604 8.553 1.00 88.75 115 ASP A N 1
ATOM 889 C CA . ASP A 1 115 ? -0.129 8.454 9.341 1.00 88.75 115 ASP A CA 1
ATOM 890 C C . ASP A 1 115 ? -1.119 9.219 8.446 1.00 88.75 115 ASP A C 1
ATOM 892 O O . ASP A 1 115 ? -2.333 9.178 8.659 1.00 88.75 115 ASP A O 1
ATOM 896 N N . ARG A 1 116 ? -0.633 9.822 7.348 1.00 89.06 116 ARG A N 1
ATOM 897 C CA . ARG A 1 116 ? -1.501 10.485 6.356 1.00 89.06 116 ARG A CA 1
ATOM 898 C C . ARG A 1 116 ? -2.525 9.528 5.750 1.00 89.06 116 ARG A C 1
ATOM 900 O O . ARG A 1 116 ? -3.690 9.898 5.595 1.00 89.06 116 ARG A O 1
ATOM 907 N N . ALA A 1 117 ? -2.100 8.318 5.401 1.00 88.12 117 ALA A N 1
ATOM 908 C CA . ALA A 1 117 ? -2.954 7.308 4.792 1.00 88.12 117 ALA A CA 1
ATOM 909 C C . ALA A 1 117 ? -4.052 6.834 5.753 1.00 88.12 117 ALA A C 1
ATOM 911 O O . ALA A 1 117 ? -5.225 6.764 5.375 1.00 88.12 117 ALA A O 1
ATOM 912 N N . LEU A 1 118 ? -3.698 6.573 7.012 1.00 87.00 118 LEU A N 1
ATOM 913 C CA . LEU A 1 118 ? -4.641 6.165 8.052 1.00 87.00 118 LEU A CA 1
ATOM 914 C C . LEU A 1 118 ? -5.593 7.302 8.451 1.00 87.00 118 LEU A C 1
ATOM 916 O O . LEU A 1 118 ? -6.788 7.057 8.637 1.00 87.00 118 LEU A O 1
ATOM 920 N N . GLY A 1 119 ? -5.100 8.542 8.522 1.00 83.44 119 GLY A N 1
ATOM 921 C CA . GLY A 1 119 ? -5.906 9.735 8.781 1.00 83.44 119 GLY A CA 1
ATOM 922 C C . GLY A 1 119 ? -6.930 10.001 7.674 1.00 83.44 119 GLY A C 1
ATOM 923 O O . GLY A 1 119 ? -8.117 10.185 7.954 1.00 83.44 119 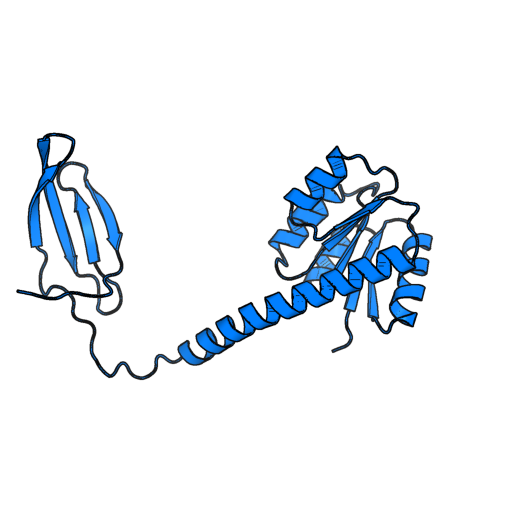GLY A O 1
ATOM 924 N N . ALA A 1 120 ? -6.510 9.931 6.407 1.00 75.81 120 ALA A N 1
ATOM 925 C CA . ALA A 1 120 ? -7.407 10.071 5.260 1.00 75.81 120 ALA A CA 1
ATOM 926 C C . ALA A 1 120 ? -8.457 8.948 5.208 1.00 75.81 120 ALA A C 1
ATOM 928 O O . ALA A 1 120 ? -9.639 9.209 4.959 1.00 75.81 120 ALA A O 1
ATOM 929 N N . ALA A 1 121 ? -8.057 7.705 5.501 1.00 67.56 121 ALA A N 1
ATOM 930 C CA . ALA A 1 121 ? -8.977 6.578 5.591 1.00 67.56 121 ALA A CA 1
ATOM 931 C C . ALA A 1 121 ? -9.993 6.752 6.732 1.00 67.56 121 ALA A C 1
ATOM 933 O O . ALA A 1 121 ? -11.158 6.406 6.553 1.00 67.56 121 ALA A O 1
ATOM 934 N N . ALA A 1 122 ? -9.610 7.330 7.876 1.00 64.19 122 ALA A N 1
ATOM 935 C CA . ALA A 1 122 ? -10.530 7.607 8.982 1.00 64.19 122 ALA A CA 1
ATOM 936 C C . ALA A 1 122 ? -11.580 8.671 8.620 1.00 64.19 122 ALA A C 1
ATOM 938 O O . ALA A 1 122 ? -12.763 8.482 8.912 1.00 64.19 122 ALA A O 1
ATOM 939 N N . SER A 1 123 ? -11.186 9.744 7.925 1.00 59.47 123 SER A N 1
ATOM 940 C CA . SER A 1 123 ? -12.126 10.760 7.429 1.00 59.47 123 SER A CA 1
ATOM 941 C C . SER A 1 123 ? -13.080 10.195 6.374 1.00 59.47 123 SER A C 1
ATOM 943 O O . SER A 1 123 ? -14.278 10.479 6.406 1.00 59.47 123 SER A O 1
ATOM 945 N N . ASN A 1 124 ? -12.578 9.336 5.481 1.00 56.78 124 ASN A N 1
ATOM 946 C CA . ASN A 1 124 ? -13.408 8.680 4.473 1.00 56.78 124 ASN A CA 1
ATOM 947 C C . ASN A 1 124 ? -14.336 7.631 5.107 1.00 56.78 124 ASN A C 1
ATOM 949 O O . ASN A 1 124 ? -15.505 7.547 4.746 1.00 56.78 124 ASN A O 1
ATOM 953 N N . THR A 1 125 ? -13.854 6.910 6.128 1.00 54.31 125 THR A N 1
ATOM 954 C CA . THR A 1 125 ? -14.643 5.948 6.909 1.00 54.31 125 THR A CA 1
ATOM 955 C C . THR A 1 125 ? -15.754 6.651 7.675 1.00 54.31 125 THR A C 1
ATOM 957 O O . THR A 1 125 ? -16.855 6.126 7.708 1.00 54.31 125 THR A O 1
ATOM 960 N N . GLN A 1 126 ? -15.529 7.841 8.243 1.00 51.44 126 GLN A N 1
ATOM 961 C CA . GLN A 1 126 ? -16.581 8.624 8.902 1.00 51.44 126 GLN A CA 1
ATOM 962 C C . GLN A 1 126 ? -17.636 9.136 7.915 1.00 51.44 126 GLN A C 1
ATOM 964 O O . GLN A 1 126 ? -18.823 9.065 8.225 1.00 51.44 126 GLN A O 1
ATOM 969 N N . ALA A 1 127 ? -17.238 9.564 6.714 1.00 51.53 127 ALA A N 1
ATOM 970 C CA . ALA A 1 127 ? -18.180 9.928 5.656 1.00 51.53 127 ALA A CA 1
ATOM 971 C C . ALA A 1 127 ? -18.996 8.712 5.176 1.00 51.53 127 ALA A C 1
ATOM 973 O O . ALA A 1 127 ? -20.219 8.787 5.066 1.00 51.53 127 ALA A O 1
ATOM 974 N N . THR A 1 128 ? -18.352 7.555 4.979 1.00 51.16 128 THR A N 1
ATOM 975 C CA . THR A 1 128 ? -19.046 6.316 4.599 1.00 51.16 128 THR A CA 1
ATOM 976 C C . THR A 1 128 ? -19.827 5.682 5.743 1.00 51.16 128 THR A C 1
ATOM 978 O O . THR A 1 128 ? -20.842 5.064 5.477 1.00 51.16 128 THR A O 1
ATOM 981 N N . ALA A 1 129 ? -19.411 5.818 7.003 1.00 50.72 129 ALA A N 1
ATOM 982 C CA . ALA A 1 129 ? -20.104 5.275 8.171 1.00 50.72 129 ALA A CA 1
ATOM 983 C C . ALA A 1 129 ? -21.294 6.148 8.563 1.00 50.72 129 ALA A C 1
ATOM 985 O O . ALA A 1 129 ? -22.304 5.597 8.980 1.00 50.72 129 ALA A O 1
ATOM 986 N N . ALA A 1 130 ? -21.222 7.470 8.379 1.00 51.34 130 ALA A N 1
ATOM 987 C CA . ALA A 1 130 ? -22.394 8.339 8.432 1.00 51.34 130 ALA A CA 1
ATOM 988 C C . ALA A 1 130 ? -23.392 7.946 7.332 1.00 51.34 130 ALA A C 1
ATOM 990 O O . ALA A 1 130 ? -24.541 7.655 7.649 1.00 51.34 130 ALA A O 1
ATOM 991 N N . ALA A 1 131 ? -22.931 7.780 6.086 1.00 51.06 131 ALA A N 1
ATOM 992 C CA . ALA A 1 131 ? -23.775 7.313 4.984 1.00 51.06 131 ALA A CA 1
ATOM 993 C C . ALA A 1 131 ? -24.320 5.882 5.201 1.00 51.06 131 ALA A C 1
ATOM 995 O O . ALA A 1 131 ? -25.479 5.610 4.917 1.00 51.06 131 ALA A O 1
ATOM 996 N N . LEU A 1 132 ? -23.532 4.954 5.755 1.00 49.78 132 LEU A N 1
ATOM 997 C CA . LEU A 1 132 ? -23.941 3.574 6.051 1.00 49.78 132 LEU A CA 1
ATOM 998 C C . LEU A 1 132 ? -24.826 3.479 7.301 1.00 49.78 132 LEU A C 1
ATOM 1000 O O . LEU A 1 132 ? -25.677 2.598 7.360 1.00 49.78 132 LEU A O 1
ATOM 1004 N N . ALA A 1 133 ? -24.664 4.355 8.294 1.00 49.97 133 ALA A N 1
ATOM 1005 C CA . ALA A 1 133 ? -25.566 4.460 9.442 1.00 49.97 133 ALA A CA 1
ATOM 1006 C C . ALA A 1 133 ? -26.917 5.060 9.027 1.00 49.97 133 ALA A C 1
ATOM 1008 O O . ALA A 1 133 ? -27.958 4.587 9.484 1.00 49.97 133 ALA A O 1
ATOM 1009 N N . GLU A 1 134 ? -26.905 6.021 8.102 1.00 49.88 134 GLU A N 1
ATOM 1010 C CA . GLU A 1 134 ? -28.094 6.575 7.452 1.00 49.88 134 GLU A CA 1
ATOM 1011 C C . GLU A 1 134 ? -28.802 5.505 6.598 1.00 49.88 134 GLU A C 1
ATOM 1013 O O . GLU A 1 134 ? -30.005 5.292 6.742 1.00 49.88 134 GLU A O 1
ATOM 1018 N N . VAL A 1 135 ? -28.050 4.698 5.836 1.00 48.38 135 VAL A N 1
ATOM 1019 C CA . VAL A 1 135 ? -28.580 3.533 5.100 1.00 48.38 135 VAL A CA 1
ATOM 1020 C C . VAL A 1 135 ? -29.079 2.427 6.041 1.00 48.38 135 VAL A C 1
ATOM 1022 O O . VAL A 1 135 ? -30.128 1.841 5.792 1.00 48.38 135 VAL A O 1
ATOM 1025 N N . ARG A 1 136 ? -28.406 2.146 7.163 1.00 44.09 136 ARG A N 1
ATOM 1026 C CA . ARG A 1 136 ? -28.814 1.103 8.125 1.00 44.09 136 ARG A CA 1
ATOM 1027 C C . ARG A 1 136 ? -30.064 1.494 8.919 1.00 44.09 136 ARG A C 1
ATOM 1029 O O . ARG A 1 136 ? -30.858 0.615 9.246 1.00 44.09 136 ARG A O 1
ATOM 1036 N N . SER A 1 137 ? -30.278 2.788 9.166 1.00 47.19 137 SER A N 1
ATOM 1037 C CA . SER A 1 137 ? -31.559 3.316 9.654 1.00 47.19 137 SER A CA 1
ATOM 1038 C C . SER A 1 137 ? -32.656 3.312 8.579 1.00 47.19 137 SER A C 1
ATOM 1040 O O . SER A 1 137 ? -33.828 3.411 8.932 1.00 47.19 137 SER A O 1
ATOM 1042 N N . ALA A 1 138 ? -32.297 3.180 7.298 1.00 50.38 138 ALA A N 1
ATOM 1043 C CA . ALA A 1 138 ? -33.215 3.115 6.161 1.00 50.38 138 ALA A CA 1
ATOM 1044 C C . ALA A 1 138 ? -33.555 1.678 5.699 1.00 50.38 138 ALA A C 1
ATOM 1046 O O . ALA A 1 138 ? -34.440 1.508 4.862 1.00 50.38 138 ALA A O 1
ATOM 1047 N N . ILE A 1 139 ? -32.909 0.633 6.248 1.00 48.84 139 ILE A N 1
ATOM 1048 C CA . ILE A 1 139 ? -33.230 -0.783 5.937 1.00 48.84 139 ILE A CA 1
ATOM 1049 C C . ILE A 1 139 ? -34.575 -1.221 6.545 1.00 48.84 139 ILE A C 1
ATOM 1051 O O . ILE A 1 139 ? -35.211 -2.147 6.044 1.00 48.84 139 ILE A O 1
ATOM 1055 N N . LEU A 1 140 ? -35.070 -0.517 7.561 1.00 45.28 140 LEU A N 1
ATOM 1056 C CA . LEU A 1 140 ? -36.510 -0.418 7.766 1.00 45.28 140 LEU A CA 1
ATOM 1057 C C . LEU A 1 140 ? -36.914 0.947 7.216 1.00 45.28 140 LEU A C 1
ATOM 1059 O O . LEU A 1 140 ? -36.496 1.950 7.796 1.00 45.28 140 LEU A O 1
ATOM 1063 N N . PRO A 1 141 ? -37.691 1.030 6.119 1.00 44.19 141 PRO A N 1
ATOM 1064 C CA . PRO A 1 141 ? -38.249 2.315 5.744 1.00 44.19 141 PRO A CA 1
ATOM 1065 C C . PRO A 1 141 ? -39.029 2.826 6.965 1.00 44.19 141 PRO A C 1
ATOM 1067 O O . PRO A 1 141 ? -39.822 2.051 7.522 1.00 44.19 141 PRO A O 1
ATOM 1070 N N . PRO A 1 142 ? -38.844 4.086 7.417 1.00 46.62 142 PRO A N 1
ATOM 1071 C CA . PRO A 1 142 ? -39.839 4.671 8.304 1.00 46.62 142 PRO A CA 1
ATOM 1072 C C . PRO A 1 142 ? -41.187 4.466 7.604 1.00 46.62 142 PRO A C 1
ATOM 1074 O O . PRO A 1 142 ? -41.234 4.633 6.378 1.00 46.62 142 PRO A O 1
ATOM 1077 N N . PRO A 1 143 ? -42.251 4.020 8.301 1.00 45.41 143 PRO A N 1
ATOM 1078 C CA . PRO A 1 143 ? -43.534 3.800 7.651 1.00 45.41 143 PRO A CA 1
ATOM 1079 C C . PRO A 1 143 ? -43.860 5.062 6.860 1.00 45.41 143 PRO A C 1
ATOM 1081 O O . PRO A 1 143 ? -43.983 6.143 7.441 1.00 45.41 143 PRO A O 1
ATOM 1084 N N . ARG A 1 144 ? -43.870 4.940 5.523 1.00 50.47 144 ARG A N 1
ATOM 1085 C CA . ARG A 1 144 ? -44.104 6.077 4.638 1.00 50.47 144 ARG A CA 1
ATOM 1086 C C . ARG A 1 144 ? -45.472 6.622 5.018 1.00 50.47 144 ARG A C 1
ATOM 1088 O O . ARG A 1 144 ? -46.488 5.979 4.775 1.00 50.47 144 ARG A O 1
ATOM 1095 N N . LEU A 1 145 ? -45.478 7.794 5.646 1.00 53.34 145 LEU A N 1
ATOM 1096 C CA . LEU A 1 145 ? -46.697 8.481 6.070 1.00 53.34 145 LEU A CA 1
ATOM 1097 C C . LEU A 1 145 ? -47.492 9.028 4.876 1.00 53.34 145 LEU A C 1
ATOM 1099 O O . LEU A 1 145 ? -48.603 9.514 5.064 1.00 53.34 145 LEU A O 1
ATOM 1103 N N . VAL A 1 146 ? -46.960 8.916 3.652 1.00 54.22 146 VAL A N 1
ATOM 1104 C CA . VAL A 1 146 ? -47.661 9.295 2.425 1.00 54.22 146 VAL A CA 1
ATOM 1105 C C . VAL A 1 146 ? -47.422 8.237 1.336 1.00 54.22 146 VAL A C 1
ATOM 1107 O O . VAL A 1 146 ? -46.266 7.947 1.024 1.00 54.22 146 VAL A O 1
ATOM 1110 N N . PRO A 1 147 ? -48.475 7.626 0.763 1.00 51.88 147 PRO A N 1
ATOM 1111 C CA . PRO A 1 147 ? -48.332 6.683 -0.342 1.00 51.88 147 PRO A CA 1
ATOM 1112 C C . PRO A 1 147 ? -47.874 7.405 -1.618 1.00 51.88 147 PRO A C 1
ATOM 1114 O O . PRO A 1 147 ? -48.482 8.395 -2.029 1.00 51.88 147 PRO A O 1
ATOM 1117 N N . GLU A 1 148 ? -46.816 6.896 -2.256 1.00 50.78 148 GLU A N 1
ATOM 1118 C CA . GLU A 1 148 ? -46.363 7.360 -3.573 1.00 50.78 148 GLU A CA 1
ATOM 1119 C C . GLU A 1 148 ? -47.481 7.221 -4.610 1.00 50.78 148 GLU A C 1
ATOM 1121 O O . GLU A 1 148 ? -48.140 6.182 -4.717 1.00 50.78 148 GLU A O 1
ATOM 1126 N N . ARG A 1 149 ? -47.695 8.285 -5.388 1.00 52.59 149 ARG A N 1
ATOM 1127 C CA . ARG A 1 149 ? -48.711 8.335 -6.441 1.00 52.59 149 ARG A CA 1
ATOM 1128 C C . ARG A 1 149 ? -48.039 8.111 -7.794 1.00 52.59 149 ARG A C 1
ATOM 1130 O O . ARG A 1 149 ? -47.117 8.830 -8.154 1.00 52.59 149 ARG A O 1
ATOM 1137 N N . THR A 1 150 ? -48.534 7.131 -8.544 1.00 52.06 150 THR A N 1
ATOM 1138 C CA . THR A 1 150 ? -48.172 6.875 -9.950 1.00 52.06 150 THR A CA 1
ATOM 1139 C C . THR A 1 150 ? -49.339 7.251 -10.874 1.00 52.06 150 THR A C 1
ATOM 1141 O O . THR A 1 150 ? -50.450 7.519 -10.403 1.00 52.06 150 THR A O 1
ATOM 1144 N N . ILE A 1 151 ? -49.123 7.276 -12.192 1.00 55.66 151 ILE A N 1
ATOM 1145 C CA . ILE A 1 151 ? -50.207 7.481 -13.164 1.00 55.66 151 ILE A CA 1
ATOM 1146 C C . ILE A 1 151 ? -51.137 6.257 -13.177 1.00 55.66 151 ILE A C 1
ATOM 1148 O O . ILE A 1 151 ? -50.692 5.120 -13.266 1.00 55.66 151 ILE A O 1
ATOM 1152 N N . GLY A 1 152 ? -52.454 6.462 -13.093 1.00 55.53 152 GLY A N 1
ATOM 1153 C CA . GLY A 1 152 ? -53.409 5.346 -12.964 1.00 55.53 152 GLY A CA 1
ATOM 1154 C C . GLY A 1 152 ? -53.588 4.479 -14.221 1.00 55.53 152 GLY A C 1
ATOM 1155 O O . GLY A 1 152 ? -54.260 3.455 -14.165 1.00 55.53 152 GLY A O 1
ATOM 1156 N N . ARG A 1 153 ? -53.038 4.897 -15.368 1.00 57.88 153 ARG A N 1
ATOM 1157 C CA . ARG A 1 153 ? -53.126 4.208 -16.667 1.00 57.88 153 ARG A CA 1
ATOM 1158 C C . ARG A 1 153 ? -51.979 4.633 -17.575 1.00 57.88 153 ARG A C 1
ATOM 1160 O O . ARG A 1 153 ? -51.433 5.719 -17.397 1.00 57.88 153 ARG A O 1
ATOM 1167 N N . SER A 1 154 ? -51.662 3.812 -18.573 1.00 60.44 154 SER A N 1
ATOM 1168 C CA . SER A 1 154 ? -50.711 4.185 -19.621 1.00 60.44 154 SER A CA 1
ATOM 1169 C C . SER A 1 154 ? -51.221 5.380 -20.429 1.00 60.44 154 SER A C 1
ATOM 1171 O O . SER A 1 154 ? -52.405 5.444 -20.772 1.00 60.44 154 SER A O 1
ATOM 1173 N N . VAL A 1 155 ? -50.327 6.317 -20.742 1.00 68.25 155 VAL A N 1
ATOM 1174 C CA . VAL A 1 155 ? -50.635 7.528 -21.516 1.00 68.25 155 VAL A CA 1
ATOM 1175 C C . VAL A 1 155 ? -49.706 7.601 -22.722 1.00 68.25 155 VAL A C 1
ATOM 1177 O O . VAL A 1 155 ? -48.510 7.349 -22.600 1.00 68.25 155 VAL A O 1
ATOM 1180 N N . VAL A 1 156 ? -50.261 7.954 -23.882 1.00 64.62 156 VAL A N 1
ATOM 1181 C CA . VAL A 1 156 ? -49.489 8.244 -25.095 1.00 64.62 156 VAL A CA 1
ATOM 1182 C C . VAL A 1 156 ? -49.441 9.752 -25.294 1.00 64.62 156 VAL A C 1
ATOM 1184 O O . VAL A 1 156 ? -50.483 10.400 -25.390 1.00 64.62 156 VAL A O 1
ATOM 1187 N N . VAL A 1 157 ? -48.234 10.303 -25.368 1.00 65.31 157 VAL A N 1
ATOM 1188 C CA . VAL A 1 157 ? -47.979 11.727 -25.586 1.00 65.31 157 VAL A CA 1
ATOM 1189 C C . VAL A 1 157 ? -47.280 11.895 -26.928 1.00 65.31 157 VAL A C 1
ATOM 1191 O O . VAL A 1 157 ? -46.203 11.352 -27.146 1.00 65.31 157 VAL A O 1
ATOM 1194 N N . ASN A 1 158 ? -47.889 12.652 -27.838 1.00 62.28 158 ASN A N 1
ATOM 1195 C CA . ASN A 1 158 ? -47.293 12.964 -29.135 1.00 62.28 158 ASN A CA 1
ATOM 1196 C C . ASN A 1 158 ? -46.665 14.360 -29.090 1.00 62.28 158 ASN A C 1
ATOM 1198 O O . ASN A 1 158 ? -47.324 15.321 -28.700 1.00 62.28 158 ASN A O 1
ATOM 1202 N N . GLY A 1 159 ? -45.408 14.470 -29.510 1.00 63.78 159 GLY A N 1
ATOM 1203 C CA . GLY A 1 159 ? -44.650 15.716 -29.575 1.00 63.78 159 GLY A CA 1
ATOM 1204 C C . GLY A 1 159 ? -43.879 15.854 -30.887 1.00 63.78 159 GLY A C 1
ATOM 1205 O O . GLY A 1 159 ? -43.909 14.981 -31.754 1.00 63.78 159 GLY A O 1
ATOM 1206 N N . GLN A 1 160 ? -43.192 16.980 -31.056 1.00 62.78 160 GLN A N 1
ATOM 1207 C CA . GLN A 1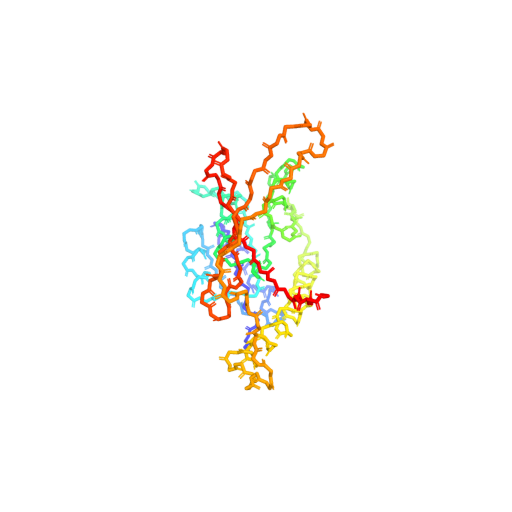 160 ? -42.195 17.149 -32.112 1.00 62.78 160 GLN A CA 1
ATOM 1208 C C . GLN A 1 160 ? -40.823 17.296 -31.466 1.00 62.78 160 GLN A C 1
ATOM 1210 O O . GLN A 1 160 ? -40.664 18.070 -30.524 1.00 62.78 160 GLN A O 1
ATOM 1215 N N . GLY A 1 161 ? -39.839 16.546 -31.962 1.00 58.59 161 GLY A N 1
ATOM 1216 C CA . GLY A 1 161 ? -38.466 16.614 -31.481 1.00 58.59 161 GLY A CA 1
ATOM 1217 C C . GLY A 1 161 ? -37.921 18.030 -31.639 1.00 58.59 161 GLY A C 1
ATOM 1218 O O . GLY A 1 161 ? -37.817 18.528 -32.759 1.00 58.59 161 GLY A O 1
ATOM 1219 N N . LEU A 1 162 ? -37.564 18.662 -30.518 1.00 57.28 162 LEU A N 1
ATOM 1220 C CA . LEU A 1 162 ? -37.234 20.091 -30.437 1.00 57.28 162 LEU A CA 1
ATOM 1221 C C . LEU A 1 162 ? -36.103 20.519 -31.390 1.00 57.28 162 LEU A C 1
ATOM 1223 O O . LEU A 1 162 ? -36.094 21.649 -31.865 1.00 57.28 162 LEU A O 1
ATOM 1227 N N . HIS A 1 163 ? -35.183 19.606 -31.709 1.00 45.53 163 HIS A N 1
ATOM 1228 C CA . HIS A 1 163 ? -34.037 19.869 -32.586 1.00 45.53 163 HIS A CA 1
ATOM 1229 C C . HIS A 1 163 ? -34.126 19.193 -33.961 1.00 45.53 163 HIS A C 1
ATOM 1231 O O . HIS A 1 163 ? -33.345 19.524 -34.847 1.00 45.53 163 HIS A O 1
ATOM 1237 N N . SER A 1 164 ? -35.067 18.264 -34.162 1.00 57.78 164 SER A N 1
ATOM 1238 C CA . SER A 1 164 ? -35.198 17.502 -35.413 1.00 57.78 164 SER A CA 1
ATOM 1239 C C . SER A 1 164 ? -36.459 17.838 -36.211 1.00 57.78 164 SER A C 1
ATOM 1241 O O . SER A 1 164 ? -36.537 17.507 -37.390 1.00 57.78 164 SER A O 1
ATOM 1243 N N . GLY A 1 165 ? -37.474 18.447 -35.586 1.00 58.66 165 GLY A N 1
ATOM 1244 C CA . GLY A 1 165 ? -38.794 18.697 -36.181 1.00 58.66 165 GLY A CA 1
ATOM 1245 C C . GLY A 1 165 ? -39.632 17.431 -36.424 1.00 58.66 165 GLY A C 1
ATOM 1246 O O . GLY A 1 165 ? -40.806 17.517 -36.799 1.00 58.66 165 GLY A O 1
ATOM 1247 N N . VAL A 1 166 ? -39.057 16.249 -36.183 1.00 63.38 166 VAL A N 1
ATOM 1248 C CA . VAL A 1 166 ? -39.687 14.946 -36.408 1.00 63.38 166 VAL A CA 1
ATOM 1249 C C . VAL A 1 166 ? -40.776 14.722 -35.364 1.00 63.38 166 VAL A C 1
ATOM 1251 O O . VAL A 1 166 ? -40.551 14.926 -34.172 1.00 63.38 166 VAL A O 1
ATOM 1254 N N . ARG A 1 167 ? -41.965 14.292 -35.800 1.00 56.94 167 ARG A N 1
ATOM 1255 C CA . ARG A 1 167 ? -43.043 13.898 -34.883 1.00 56.94 167 ARG A CA 1
ATOM 1256 C C . ARG A 1 167 ? -42.640 12.627 -34.142 1.00 56.94 167 ARG A C 1
ATOM 1258 O O . ARG A 1 167 ? -42.397 11.598 -34.769 1.00 56.94 167 ARG A O 1
ATOM 1265 N N . THR A 1 168 ? -42.580 12.710 -32.822 1.00 58.56 168 THR A N 1
ATOM 1266 C CA . THR A 1 168 ? -42.233 11.605 -31.933 1.00 58.56 168 THR A CA 1
ATOM 1267 C C . THR A 1 168 ? -43.409 11.306 -31.014 1.00 58.56 168 THR A C 1
ATOM 1269 O O . THR A 1 168 ? -44.062 12.208 -30.492 1.00 58.56 168 THR A O 1
ATOM 1272 N N . GLY A 1 169 ? -43.710 10.023 -30.847 1.00 60.03 169 GLY A N 1
ATOM 1273 C CA . GLY A 1 169 ? -44.689 9.550 -29.876 1.00 60.03 169 GLY A CA 1
ATOM 1274 C C . GLY A 1 169 ? -43.972 8.936 -28.683 1.00 60.03 169 GLY A C 1
ATOM 1275 O O . GLY A 1 169 ? -42.989 8.216 -28.866 1.00 60.03 169 GLY A O 1
ATOM 1276 N N . LEU A 1 170 ? -44.451 9.218 -27.477 1.00 66.88 170 LEU A N 1
ATOM 1277 C CA . LEU A 1 170 ? -43.903 8.705 -26.231 1.00 66.88 170 LEU A CA 1
ATOM 1278 C C . LEU A 1 170 ? -44.992 7.983 -25.431 1.00 66.88 170 LEU A C 1
ATOM 1280 O O . LEU A 1 170 ? -46.105 8.485 -25.290 1.00 66.88 170 LEU A O 1
ATOM 1284 N N . ILE A 1 171 ? -44.671 6.805 -24.906 1.00 65.56 171 ILE A N 1
ATOM 1285 C CA . ILE A 1 171 ? -45.537 6.012 -24.036 1.00 65.56 171 ILE A CA 1
ATOM 1286 C C . ILE A 1 171 ? -45.023 6.147 -22.608 1.00 65.56 171 ILE A C 1
ATOM 1288 O O . ILE A 1 171 ? -43.858 5.865 -22.338 1.00 65.56 171 ILE A O 1
ATOM 1292 N N . LEU A 1 172 ? -45.908 6.548 -21.702 1.00 66.62 172 LEU A N 1
ATOM 1293 C CA . LEU A 1 172 ? -45.680 6.518 -20.263 1.00 66.62 172 LEU A CA 1
ATOM 1294 C C . LEU A 1 172 ? -46.414 5.311 -19.693 1.00 66.62 172 LEU A C 1
ATOM 1296 O O . LEU A 1 172 ? -47.643 5.230 -19.793 1.00 66.62 172 LEU A O 1
ATOM 1300 N N . GLN A 1 173 ? -45.676 4.371 -19.109 1.00 63.06 173 GLN A N 1
ATOM 1301 C CA . GLN A 1 173 ? -46.259 3.209 -18.440 1.00 63.06 173 GLN A CA 1
ATOM 1302 C C . GLN A 1 173 ? -46.006 3.284 -16.931 1.00 63.06 173 GLN A C 1
ATOM 1304 O O . GLN A 1 173 ? -44.854 3.474 -16.529 1.00 63.06 173 GLN A O 1
ATOM 1309 N N . PRO A 1 174 ? -47.051 3.139 -16.091 1.00 61.31 174 PRO A N 1
ATOM 1310 C CA . PRO A 1 174 ? -46.851 3.033 -14.655 1.00 61.31 174 PRO A CA 1
ATOM 1311 C C . PRO A 1 174 ? -46.186 1.699 -14.320 1.00 61.31 174 PRO A C 1
ATOM 1313 O O . PRO A 1 174 ? -46.611 0.645 -14.798 1.00 61.31 174 PRO A O 1
ATOM 1316 N N . LEU A 1 175 ? -45.161 1.752 -13.475 1.00 59.25 175 LEU A N 1
ATOM 1317 C CA . LEU A 1 175 ? -44.602 0.575 -12.821 1.00 59.25 175 LEU A CA 1
ATOM 1318 C C . LEU A 1 175 ? -45.304 0.338 -11.472 1.00 59.25 175 LEU A C 1
ATOM 1320 O O . LEU A 1 175 ? -46.059 1.205 -11.012 1.00 59.25 175 LEU A O 1
ATOM 1324 N N . PRO A 1 176 ? -45.099 -0.833 -10.835 1.00 59.19 176 PRO A N 1
ATOM 1325 C CA . PRO A 1 176 ? -45.615 -1.097 -9.497 1.00 59.19 176 PRO A CA 1
ATOM 1326 C C . PRO A 1 176 ? -45.298 0.039 -8.499 1.00 59.19 176 PRO A C 1
ATOM 1328 O O . PRO A 1 176 ? -44.299 0.746 -8.668 1.00 59.19 176 PRO A O 1
ATOM 1331 N N . PRO A 1 177 ? -46.130 0.237 -7.456 1.00 56.31 177 PRO A N 1
ATOM 1332 C CA . PRO A 1 177 ? -45.920 1.297 -6.468 1.00 56.31 177 PRO A CA 1
ATOM 1333 C C . PRO A 1 177 ? -44.512 1.223 -5.862 1.00 56.31 177 PRO A C 1
ATOM 1335 O O . PRO A 1 177 ? -44.090 0.144 -5.449 1.00 56.31 177 PRO A O 1
ATOM 1338 N N . GLY A 1 178 ? -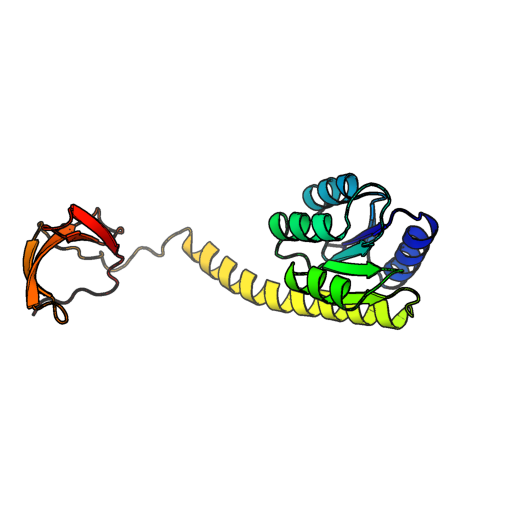43.784 2.343 -5.797 1.00 58.69 178 GLY A N 1
ATOM 1339 C CA . GLY A 1 178 ? -42.386 2.339 -5.348 1.00 58.69 178 GLY A CA 1
ATOM 1340 C C . GLY A 1 178 ? -41.332 2.256 -6.452 1.00 58.69 178 GLY A C 1
ATOM 1341 O O . GLY A 1 178 ? -40.149 2.247 -6.127 1.00 58.69 178 GLY A O 1
ATOM 1342 N N . SER A 1 179 ? -41.716 2.122 -7.730 1.00 59.03 179 SER A N 1
ATOM 1343 C CA . SER A 1 179 ? -40.775 1.778 -8.816 1.00 59.03 179 SER A CA 1
ATOM 1344 C C . SER A 1 179 ? -40.690 2.786 -9.972 1.00 59.03 179 SER A C 1
ATOM 1346 O O . SER A 1 179 ? -39.942 2.547 -10.915 1.00 59.03 179 SER A O 1
ATOM 1348 N N . GLY A 1 180 ? -41.411 3.911 -9.916 1.00 65.31 180 GLY A N 1
ATOM 1349 C CA . GLY A 1 180 ? -41.336 4.973 -10.932 1.00 65.31 180 GLY A CA 1
ATOM 1350 C C . GLY A 1 180 ? -42.157 4.705 -12.204 1.00 65.31 180 GLY A C 1
ATOM 1351 O O . GLY A 1 180 ? -43.253 4.141 -12.141 1.00 65.31 180 GLY A O 1
ATOM 1352 N N . ILE A 1 181 ? -41.656 5.153 -13.361 1.00 66.88 181 ILE A N 1
ATOM 1353 C CA . ILE A 1 181 ? -42.302 4.991 -14.678 1.00 66.88 181 ILE A CA 1
ATOM 1354 C C . ILE A 1 181 ? -41.294 4.578 -15.754 1.00 66.88 181 ILE A C 1
ATOM 1356 O O . ILE A 1 181 ? -40.084 4.746 -15.601 1.00 66.88 181 ILE A O 1
ATOM 1360 N N . VAL A 1 182 ? -41.802 4.081 -16.881 1.00 66.75 182 VAL A N 1
ATOM 1361 C CA . VAL A 1 182 ? -40.994 3.836 -18.086 1.00 66.75 182 VAL A CA 1
ATOM 1362 C C . VAL A 1 182 ? -41.417 4.787 -19.197 1.00 66.75 182 VAL A C 1
ATOM 1364 O O . VAL A 1 182 ? -42.609 4.902 -19.496 1.00 66.75 182 VAL A O 1
ATOM 1367 N N . PHE A 1 183 ? -40.429 5.429 -19.822 1.00 67.19 183 PHE A N 1
ATOM 1368 C CA . PHE A 1 183 ? -40.581 6.199 -21.052 1.00 67.19 183 PHE A CA 1
ATOM 1369 C C . PHE A 1 183 ? -40.279 5.296 -22.248 1.00 67.19 183 PHE A C 1
ATOM 1371 O O . PHE A 1 183 ? -39.176 4.769 -22.343 1.00 67.19 183 PHE A O 1
ATOM 1378 N N . GLY A 1 184 ? -41.226 5.122 -23.168 1.00 59.09 184 GLY A N 1
ATOM 1379 C CA . GLY A 1 184 ? -41.023 4.369 -24.410 1.00 59.09 184 GLY A CA 1
ATOM 1380 C C . GLY A 1 184 ? -41.186 5.247 -25.645 1.00 59.09 184 GLY A C 1
ATOM 1381 O O . GLY A 1 184 ? -42.183 5.952 -25.760 1.00 59.09 184 GLY A O 1
ATOM 1382 N N . ASN A 1 185 ? -40.247 5.207 -26.586 1.00 63.09 185 ASN A N 1
ATOM 1383 C CA . ASN A 1 185 ? -40.371 5.896 -27.869 1.00 63.09 185 ASN A CA 1
ATOM 1384 C C . ASN A 1 185 ? -41.103 5.004 -28.882 1.00 63.09 185 ASN A C 1
ATOM 1386 O O . ASN A 1 185 ? -40.677 3.888 -29.164 1.00 63.09 185 ASN A O 1
ATOM 1390 N N . ILE A 1 186 ? -42.196 5.503 -29.460 1.00 60.03 186 ILE A N 1
ATOM 1391 C CA . ILE A 1 186 ? -43.047 4.734 -30.383 1.00 60.03 186 ILE A CA 1
ATOM 1392 C C . ILE A 1 186 ? -42.358 4.489 -31.733 1.00 60.03 186 ILE A C 1
ATOM 1394 O O . ILE A 1 186 ? -42.596 3.465 -32.366 1.00 60.03 186 ILE A O 1
ATOM 1398 N N . SER A 1 187 ? -41.506 5.413 -32.178 1.00 58.22 187 SER A N 1
ATOM 1399 C CA . SER A 1 187 ? -40.862 5.346 -33.493 1.00 58.22 187 SER A CA 1
ATOM 1400 C C . SER A 1 187 ? -39.608 4.471 -33.492 1.00 58.22 187 SER A C 1
ATOM 1402 O O . SER A 1 187 ? -39.312 3.848 -34.508 1.00 58.22 187 SER A O 1
ATOM 1404 N N . SER A 1 188 ? -38.866 4.431 -32.379 1.00 63.00 188 SER A N 1
ATOM 1405 C CA . SER A 1 188 ? -37.638 3.629 -32.253 1.00 63.00 188 SER A CA 1
ATOM 1406 C C . SER A 1 188 ? -37.811 2.342 -31.443 1.00 63.00 188 SER A C 1
ATOM 1408 O O . SER A 1 188 ? -36.971 1.454 -31.549 1.00 63.00 188 SER A O 1
ATOM 1410 N N . GLY A 1 189 ? -38.875 2.221 -30.641 1.00 60.47 189 GLY 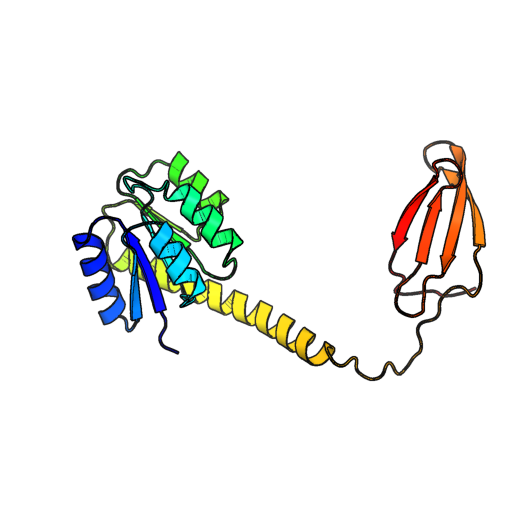A N 1
ATOM 1411 C CA . GLY A 1 189 ? -39.087 1.095 -29.724 1.00 60.47 189 GLY A CA 1
ATOM 1412 C C . GLY A 1 189 ? -38.177 1.107 -28.489 1.00 60.47 189 GLY A C 1
ATOM 1413 O O . GLY A 1 189 ? -38.208 0.171 -27.696 1.00 60.47 189 GLY A O 1
ATOM 1414 N N . GLU A 1 190 ? -37.365 2.150 -28.319 1.00 63.38 190 GLU A N 1
ATOM 1415 C CA . GLU A 1 190 ? -36.426 2.290 -27.208 1.00 63.38 190 GLU A CA 1
ATOM 1416 C C . GLU A 1 190 ? -37.149 2.693 -25.917 1.00 63.38 190 GLU A C 1
ATOM 1418 O O . GLU A 1 190 ? -38.040 3.548 -25.939 1.00 63.38 190 GLU A O 1
ATOM 1423 N N . THR A 1 191 ? -36.754 2.099 -24.788 1.00 63.00 191 THR A N 1
ATOM 1424 C CA . THR A 1 191 ? -37.347 2.381 -23.474 1.00 63.00 191 THR A CA 1
ATOM 1425 C C . THR A 1 191 ? -36.300 2.777 -22.445 1.00 63.00 191 THR A C 1
ATOM 1427 O O . THR A 1 191 ? -35.285 2.095 -22.311 1.00 63.00 191 THR A O 1
ATOM 1430 N N . VAL A 1 192 ? -36.587 3.818 -21.662 1.00 67.19 192 VAL A N 1
ATOM 1431 C CA . VAL A 1 192 ? -35.726 4.313 -20.581 1.00 67.19 192 VAL A CA 1
ATOM 1432 C C . VAL A 1 192 ? -36.517 4.342 -19.265 1.00 67.19 192 VAL A C 1
ATOM 1434 O O . VAL A 1 192 ? -37.578 4.975 -19.212 1.00 67.19 192 VAL A O 1
ATOM 1437 N N . PRO A 1 193 ? -36.054 3.656 -18.202 1.00 63.09 193 PRO A N 1
ATOM 1438 C CA . PRO A 1 193 ? -36.690 3.714 -16.890 1.00 63.09 193 PRO A CA 1
ATOM 1439 C C . PRO A 1 193 ? -36.360 5.032 -16.182 1.00 63.09 193 PRO A C 1
ATOM 1441 O O . PRO A 1 193 ? -35.254 5.554 -16.315 1.00 63.09 193 PRO A O 1
ATOM 1444 N N . ALA A 1 194 ? -37.301 5.549 -15.394 1.00 60.09 194 ALA A N 1
ATOM 1445 C CA . ALA A 1 194 ? -37.087 6.754 -14.606 1.00 60.09 194 ALA A CA 1
ATOM 1446 C C . ALA A 1 194 ? -37.789 6.705 -13.249 1.00 60.09 194 ALA A C 1
ATOM 1448 O O . ALA A 1 194 ? -38.932 6.258 -13.120 1.00 60.09 194 ALA A O 1
ATOM 1449 N N . LEU A 1 195 ? -37.092 7.236 -12.247 1.00 58.69 195 LEU A N 1
ATOM 1450 C CA . LEU A 1 195 ? -37.637 7.520 -10.927 1.00 58.69 195 LEU A CA 1
ATOM 1451 C C . LEU A 1 195 ? -38.325 8.883 -10.970 1.00 58.69 195 LEU A C 1
ATOM 1453 O O . LEU A 1 195 ? -37.816 9.822 -11.582 1.00 58.69 195 LEU A O 1
ATOM 1457 N N . VAL A 1 196 ? -39.510 8.970 -10.370 1.00 58.84 196 VAL A N 1
ATOM 1458 C CA . VAL A 1 196 ? -40.296 10.202 -10.360 1.00 58.84 196 VAL A CA 1
ATOM 1459 C C . VAL A 1 196 ? -40.498 10.628 -8.923 1.00 58.84 196 VAL A C 1
ATOM 1461 O O . VAL A 1 196 ? -41.340 10.082 -8.216 1.00 58.84 196 VAL A O 1
ATOM 1464 N N . ASP A 1 197 ? -39.718 11.619 -8.513 1.00 48.84 197 ASP A N 1
ATOM 1465 C CA . ASP A 1 197 ? -39.712 12.106 -7.133 1.00 48.84 197 ASP A CA 1
ATOM 1466 C C . ASP A 1 197 ? -40.874 13.075 -6.859 1.00 48.84 197 ASP A C 1
ATOM 1468 O O . ASP A 1 197 ? -41.242 13.320 -5.710 1.00 48.84 197 ASP A O 1
ATOM 1472 N N . HIS A 1 198 ? -41.477 13.631 -7.919 1.00 46.94 198 HIS A N 1
ATOM 1473 C CA . HIS A 1 198 ? -42.563 14.601 -7.821 1.00 46.94 198 HIS A CA 1
ATOM 1474 C C . HIS A 1 198 ? -43.488 14.544 -9.049 1.00 46.94 198 HIS A C 1
ATOM 1476 O O . HIS A 1 198 ? -43.047 14.754 -10.178 1.00 46.94 198 HIS A O 1
ATOM 1482 N N . VAL A 1 199 ? -44.781 14.279 -8.831 1.00 53.34 199 VAL A N 1
ATOM 1483 C CA . VAL A 1 199 ? -45.839 14.391 -9.850 1.00 53.34 199 VAL A CA 1
ATOM 1484 C C . VAL A 1 199 ? -46.913 15.307 -9.297 1.00 53.34 199 VAL A C 1
ATOM 1486 O O . VAL A 1 199 ? -47.572 14.948 -8.321 1.00 53.34 199 VAL A O 1
ATOM 1489 N N . ASP A 1 200 ? -47.124 16.443 -9.948 1.00 45.25 200 ASP A N 1
ATOM 1490 C CA . ASP A 1 200 ? -48.259 17.315 -9.667 1.00 45.25 200 ASP A CA 1
ATOM 1491 C C . ASP A 1 200 ? -49.136 17.410 -10.919 1.00 45.25 200 ASP A C 1
ATOM 1493 O O . ASP A 1 200 ? -48.629 17.543 -12.036 1.00 45.25 200 ASP A O 1
ATOM 1497 N N . SER A 1 201 ? -50.450 17.264 -10.747 1.00 42.69 201 SER A N 1
ATOM 1498 C CA . SER A 1 201 ? -51.419 17.436 -11.835 1.00 42.69 201 SER A CA 1
ATOM 1499 C C . SER A 1 201 ? -52.003 18.827 -11.707 1.00 42.69 201 SER A C 1
ATOM 1501 O O . SER A 1 201 ? -52.617 19.131 -10.685 1.00 42.69 201 SER A O 1
ATOM 1503 N N . THR A 1 202 ? -51.851 19.646 -12.742 1.00 42.41 202 THR A N 1
ATOM 1504 C CA . THR A 1 202 ? -52.739 20.794 -12.936 1.00 42.41 202 THR A CA 1
ATOM 1505 C C . THR A 1 202 ? -54.098 20.358 -13.467 1.00 42.41 202 THR A C 1
ATOM 1507 O O . THR A 1 202 ? -54.208 19.219 -13.989 1.00 42.41 202 THR A O 1
#

Solvent-accessible surface area (backbone atoms only — not comparable to full-atom values): 11569 Å² total; per-residue (Å²): 126,79,55,31,35,34,40,33,38,62,49,64,70,56,49,53,52,53,40,53,54,43,40,76,75,64,32,41,69,47,80,17,63,43,59,65,53,39,54,54,40,48,71,76,54,70,42,60,31,36,39,35,37,42,82,40,100,87,43,59,27,61,59,44,47,43,52,47,38,73,77,39,72,78,43,40,29,36,36,36,26,75,81,65,43,74,67,57,49,54,51,39,45,74,50,61,34,72,46,74,45,49,50,90,67,56,69,70,59,52,52,53,52,51,51,52,44,47,53,52,40,50,57,52,45,50,56,49,46,51,53,47,51,54,48,59,62,47,75,52,66,71,80,72,91,64,84,80,82,72,62,96,58,71,46,79,50,77,49,58,39,93,90,72,70,47,78,41,40,36,36,41,38,57,47,64,87,93,63,35,36,36,45,31,34,68,84,79,72,50,72,51,80,41,81,71,95,75,87,82,84,130

pLDDT: mean 73.76, std 16.49, range [40.5, 95.5]

Radius of gyration: 26.41 Å; Cα contacts (8 Å, |Δi|>4): 299; chains: 1; bounding box: 70×35×54 Å

Nearest PDB structures (foldseek):
  3crn-assembly1_B  TM=9.686E-01  e=3.289E-11  Methanospirillum hungatei JF-1
  7pvk-assembly2_D  TM=9.502E-01  e=1.023E-09  Porphyromonas gingivalis W83
  7pva-assembly1_B  TM=8.561E-01  e=2.658E-09  Porphyromonas gingivalis W83
  8p6f-assembly1_B  TM=8.586E-01  e=6.479E-09  Flavobacterium johnsoniae
  8tef-assembly2_D  TM=8.569E-01  e=9.493E-09  Flavobacterium johnsoniae UW101

Secondary structure (DSSP, 8-state):
---EEEEE-S-HHHHHHHHHHHHHTT-EEEEESSHHHHHHHHHHS--SEEEEESB-SSSBHHHHHHHHHHH-TTS-EEEEETT--HHHHHHHHHTT-SEEEESS--HHHHHHHHHHHHHHHHHHHHHHHHHHHHHHHHSS----SSPPP--SS-EEEEEE-TTT--EEEEEEEEPSTTS-EEEEETTT--EEEE--S-----

Mean predicted aligned error: 16.4 Å

Foldseek 3Di:
DAQEEEEEDLDPVVLVVVCVLVVVVRHHYDYDNDLVSVVVCCVVPPHQEYEFECDDPPDRSLVSLLVSCVVPVLYAYEYEYQPDDPVVQVSSVVSPHQGYYYPPDDPVVVVVSVVVRSVVSVVVCVVVVVVVVVVVVPVPPPPPPDFDDDDPAKDKDWDADPPPRHIWIWIWGDDPGPFQIWIAIPVPRDIDGDHDPDDDDD